Protein AF-A0A068V5X9-F1 (afdb_monomer_lite)

Radius of gyration: 20.8 Å; chains: 1; bounding box: 63×50×54 Å

pLDDT: mean 72.77, std 17.17, range [28.19, 96.19]

Foldseek 3Di:
DCVVVVVVLVLVLVVLVVVLLVLLVFWEAQHDPPRPDPVDGHHQPCWCVVVPFDLTFFGDADQWNKFALLRRLQVLLVLLVCCVQCVVSNPPCSVSSLVSSCRSLVNQVSQLPRDPQKRWGMKAFPVVTVVDVDGDNDIDTDIAGLVQAAQLSLLSSLSNNLSSCVPHDPPCPVVCVPSNVVSVVRRVVRWDRNCVRCVVGPVVPDHLPFLRTQASLLSSLLSVCLRPVDVVSVVVNVVSDADFAAQWDDSSDCDDDDDDDDGHRHDQVNVSSQVSCCVPPNDHPCPVSNLSNVLQPQPPFPNHPWDADPQQATADDPPPRVRRLVVLLVSLLSVLVVCVVVVHWGDRVHTHHSVSSNVSSCSHPVCVVSVVPDD

InterPro domains:
  IPR001701 Glycoside hydrolase family 9 [PF00759] (19-339)
  IPR008928 Six-hairpin glycosidase superfamily [SSF48208] (19-373)
  IPR012341 Six-hairpin glycosidase-like superfamily [G3DSA:1.50.10.10] (15-358)

Structure (mmCIF, N/CA/C/O backbone):
data_AF-A0A068V5X9-F1
#
_entry.id   AF-A0A068V5X9-F1
#
loop_
_atom_site.group_PDB
_atom_site.id
_atom_site.type_symbol
_atom_site.label_atom_id
_atom_site.label_alt_id
_atom_site.label_comp_id
_atom_site.label_asym_id
_atom_site.label_entity_id
_atom_site.label_seq_id
_atom_site.pdbx_PDB_ins_code
_atom_site.Cartn_x
_atom_site.Cartn_y
_atom_site.Cartn_z
_atom_site.occupancy
_atom_site.B_iso_or_equiv
_atom_site.auth_seq_id
_atom_site.auth_comp_id
_atom_site.auth_asym_id
_atom_site.auth_atom_id
_atom_site.pdbx_PDB_model_num
ATOM 1 N N . MET A 1 1 ? -38.545 10.983 2.904 1.00 32.16 1 MET A N 1
ATOM 2 C CA . MET A 1 1 ? -37.450 11.735 3.564 1.00 32.16 1 MET A CA 1
ATOM 3 C C . MET A 1 1 ? -36.095 11.127 3.166 1.00 32.16 1 MET A C 1
ATOM 5 O O . MET A 1 1 ? -35.160 11.118 3.949 1.00 32.16 1 MET A O 1
ATOM 9 N N . ASP A 1 2 ? -35.974 10.624 1.930 1.00 37.03 2 ASP A N 1
ATOM 10 C CA . ASP A 1 2 ? -34.965 9.611 1.560 1.00 37.03 2 ASP A CA 1
ATOM 11 C C . ASP A 1 2 ? -33.938 10.124 0.533 1.00 37.03 2 ASP A C 1
ATOM 13 O O . ASP A 1 2 ? -33.113 9.373 0.015 1.00 37.03 2 ASP A O 1
ATOM 17 N N . THR A 1 3 ? -33.998 11.415 0.205 1.00 32.25 3 THR A N 1
ATOM 18 C CA . THR A 1 3 ? -33.212 12.036 -0.869 1.00 32.25 3 THR A CA 1
ATOM 19 C C . THR A 1 3 ? -31.767 12.330 -0.473 1.00 32.25 3 THR A C 1
ATOM 21 O O . THR A 1 3 ? -30.879 12.151 -1.302 1.00 32.25 3 THR A O 1
ATOM 24 N N . GLU A 1 4 ? -31.500 12.723 0.776 1.00 38.22 4 GLU A N 1
ATOM 25 C CA . GLU A 1 4 ? -30.13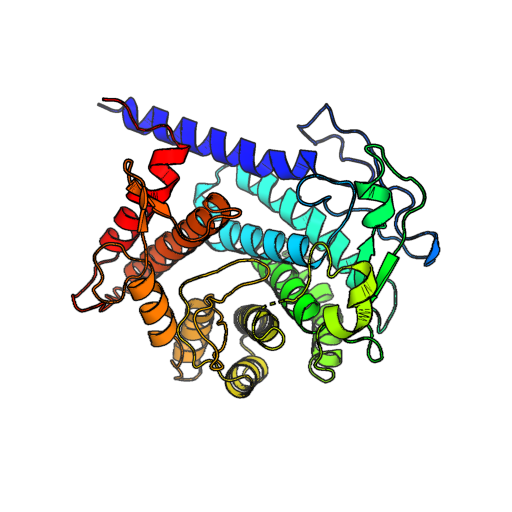5 13.014 1.248 1.00 38.22 4 GLU A CA 1
ATOM 26 C C . GLU A 1 4 ? -29.297 11.733 1.352 1.00 38.22 4 GLU A C 1
ATOM 28 O O . GLU A 1 4 ? -28.274 11.612 0.678 1.00 38.22 4 GLU A O 1
ATOM 33 N N . GLY A 1 5 ? -29.794 10.709 2.057 1.00 39.22 5 GLY A N 1
ATOM 34 C CA . GLY A 1 5 ? -29.107 9.414 2.160 1.00 39.22 5 GLY A CA 1
ATOM 35 C C . GLY A 1 5 ? -28.896 8.707 0.811 1.00 39.22 5 GLY A C 1
ATOM 36 O O . GLY A 1 5 ? -27.902 8.006 0.630 1.00 39.22 5 GLY A O 1
ATOM 37 N N . SER A 1 6 ? -29.786 8.918 -0.171 1.00 46.06 6 SER A N 1
ATOM 38 C CA . SER A 1 6 ? -29.605 8.405 -1.540 1.00 46.06 6 SER A CA 1
ATOM 39 C C . SER A 1 6 ? -28.487 9.128 -2.302 1.00 46.06 6 SER A C 1
ATOM 41 O O . SER A 1 6 ? -27.769 8.498 -3.085 1.00 46.06 6 SER A O 1
ATOM 43 N N . ASN A 1 7 ? -28.323 10.434 -2.083 1.00 53.59 7 ASN A N 1
ATOM 44 C CA . ASN A 1 7 ? -27.261 11.215 -2.712 1.00 53.59 7 ASN A 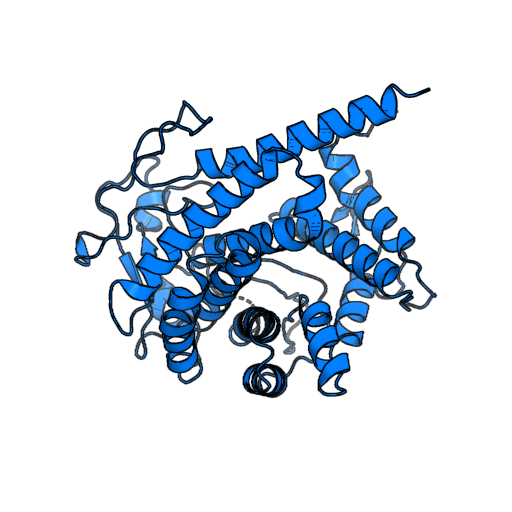CA 1
ATOM 45 C C . ASN A 1 7 ? -25.894 10.890 -2.096 1.00 53.59 7 ASN A C 1
ATOM 47 O O . ASN A 1 7 ? -24.953 10.638 -2.847 1.00 53.59 7 ASN A O 1
ATOM 51 N N . ASP A 1 8 ? -25.790 10.786 -0.769 1.00 58.41 8 ASP A N 1
ATOM 52 C CA . ASP A 1 8 ? -24.530 10.455 -0.085 1.00 58.41 8 ASP A CA 1
ATOM 53 C C . ASP A 1 8 ? -23.946 9.104 -0.526 1.00 58.41 8 ASP A C 1
ATOM 55 O O . ASP A 1 8 ? -22.740 8.993 -0.767 1.00 58.41 8 ASP A O 1
ATOM 59 N N . VAL A 1 9 ? -24.790 8.082 -0.720 1.00 59.84 9 VAL A N 1
ATOM 60 C CA . VAL A 1 9 ? -24.354 6.777 -1.251 1.00 59.84 9 VAL A CA 1
ATOM 61 C C . VAL A 1 9 ? -23.795 6.914 -2.673 1.00 59.84 9 VAL A C 1
ATOM 63 O O . VAL A 1 9 ? -22.701 6.420 -2.951 1.00 59.84 9 VAL A O 1
ATOM 66 N N . LYS A 1 10 ? -24.478 7.652 -3.560 1.00 62.16 10 LYS A N 1
ATOM 67 C CA . LYS A 1 10 ? -24.005 7.906 -4.936 1.00 62.16 10 LYS A CA 1
ATOM 68 C C . LYS A 1 10 ? -22.711 8.722 -4.969 1.00 62.16 10 LYS A C 1
ATOM 70 O O . LYS A 1 10 ? -21.866 8.505 -5.840 1.00 62.16 10 LYS A O 1
ATOM 75 N N . HIS A 1 11 ? -22.534 9.656 -4.033 1.00 71.69 11 HIS A N 1
ATOM 76 C CA . HIS A 1 11 ? -21.281 10.386 -3.872 1.00 71.69 11 HIS A CA 1
ATOM 77 C C . HIS A 1 11 ? -20.154 9.446 -3.426 1.00 71.69 11 HIS A C 1
ATOM 79 O O . HIS A 1 11 ? -19.092 9.454 -4.048 1.00 71.69 11 HIS A O 1
ATOM 85 N N . HIS A 1 12 ? -20.390 8.581 -2.434 1.00 75.06 12 HIS A N 1
ATOM 86 C CA . HIS A 1 12 ? -19.404 7.605 -1.960 1.00 75.06 12 HIS A CA 1
ATOM 87 C C . HIS A 1 12 ? -18.921 6.660 -3.073 1.00 75.06 12 HIS A C 1
ATOM 89 O O . HIS A 1 12 ? -17.716 6.579 -3.313 1.00 75.06 12 HIS A O 1
ATOM 95 N N . GLU A 1 13 ? -19.842 6.028 -3.810 1.00 79.19 13 GLU A N 1
ATOM 96 C CA . GLU A 1 13 ? -19.514 5.146 -4.944 1.00 79.19 13 GLU A CA 1
ATOM 97 C C . GLU A 1 13 ? -18.716 5.883 -6.034 1.00 79.19 13 GLU A C 1
ATOM 99 O O . GLU A 1 13 ? -17.747 5.353 -6.585 1.00 79.19 13 GLU A O 1
ATOM 104 N N . ARG A 1 14 ? -19.069 7.146 -6.321 1.00 84.00 14 ARG A N 1
ATOM 105 C CA . ARG A 1 14 ? -18.328 7.985 -7.274 1.00 84.00 14 ARG A CA 1
ATOM 106 C C . ARG A 1 14 ? -16.894 8.247 -6.808 1.00 84.00 14 ARG A C 1
ATOM 108 O O . ARG A 1 14 ? -15.987 8.169 -7.637 1.00 84.00 14 ARG A O 1
ATOM 115 N N . TYR A 1 15 ? -16.683 8.580 -5.534 1.00 84.31 15 TYR A N 1
ATOM 116 C CA . TYR A 1 15 ? -15.340 8.808 -4.992 1.00 84.31 15 TYR A CA 1
ATOM 117 C C . TYR A 1 15 ? -14.512 7.520 -4.978 1.00 84.31 15 TYR A C 1
ATOM 119 O O . TYR A 1 15 ? -13.357 7.552 -5.396 1.00 84.31 15 TYR A O 1
ATOM 127 N N . GLU A 1 16 ? -15.100 6.386 -4.587 1.00 86.94 16 GLU A N 1
ATOM 128 C CA . GLU A 1 16 ? -14.427 5.084 -4.618 1.00 86.94 16 GLU A CA 1
ATOM 129 C C . GLU A 1 16 ? -13.947 4.728 -6.034 1.00 86.94 16 GLU A C 1
ATOM 131 O O . GLU A 1 16 ? -12.762 4.436 -6.228 1.00 86.94 16 GLU A O 1
ATOM 136 N N . ARG A 1 17 ? -14.816 4.863 -7.046 1.00 89.94 17 ARG A N 1
ATOM 137 C CA . ARG A 1 17 ? -14.443 4.649 -8.453 1.00 89.94 17 ARG A CA 1
ATOM 138 C C . ARG A 1 17 ? -13.314 5.574 -8.912 1.00 89.94 17 ARG A C 1
ATOM 140 O O . ARG A 1 17 ? -12.411 5.129 -9.614 1.00 89.94 17 ARG A O 1
ATOM 147 N N . ILE A 1 18 ? -13.325 6.851 -8.516 1.00 89.81 18 ILE A N 1
ATOM 148 C CA . ILE A 1 18 ? -12.235 7.795 -8.834 1.00 89.81 18 ILE A CA 1
ATOM 149 C C . ILE A 1 18 ? -10.917 7.337 -8.188 1.00 89.81 18 ILE A C 1
ATOM 151 O O . ILE A 1 18 ? -9.887 7.299 -8.862 1.00 89.81 18 ILE A O 1
ATOM 155 N N . CYS A 1 19 ? -10.945 6.940 -6.913 1.00 90.31 19 CYS A N 1
ATOM 156 C CA . CYS A 1 19 ? -9.770 6.446 -6.195 1.00 90.31 19 CYS A CA 1
ATOM 157 C C . CYS A 1 19 ? -9.207 5.144 -6.781 1.00 90.31 19 CYS A C 1
ATOM 159 O O . CYS A 1 19 ? -7.994 4.947 -6.750 1.00 90.31 19 CYS A O 1
ATOM 161 N N . ILE A 1 20 ? -10.044 4.263 -7.333 1.00 92.19 20 ILE A N 1
ATOM 162 C CA . ILE A 1 20 ? -9.571 3.035 -7.985 1.00 92.19 20 ILE A CA 1
ATOM 163 C C . ILE A 1 20 ? -9.069 3.320 -9.408 1.00 92.19 20 ILE A C 1
ATOM 165 O O . ILE A 1 20 ? -8.015 2.814 -9.795 1.00 92.19 20 ILE A O 1
ATOM 169 N N . ASN A 1 21 ? -9.737 4.200 -10.158 1.00 92.88 21 ASN A N 1
ATOM 170 C CA . ASN A 1 21 ? -9.294 4.610 -11.494 1.00 92.88 21 ASN A CA 1
ATOM 171 C C . ASN A 1 21 ? -7.952 5.367 -11.482 1.00 92.88 21 ASN A C 1
ATOM 173 O O . ASN A 1 21 ? -7.232 5.334 -12.480 1.00 92.88 21 ASN A O 1
ATOM 177 N N . PHE A 1 22 ? -7.557 5.980 -10.358 1.00 94.12 22 PHE A N 1
ATOM 178 C CA . PHE A 1 22 ? -6.201 6.514 -10.171 1.00 94.12 22 PHE A CA 1
ATOM 179 C C . PHE A 1 22 ? -5.119 5.454 -10.446 1.00 94.12 22 PHE A C 1
ATOM 181 O O . PHE A 1 22 ? -4.175 5.724 -11.187 1.00 94.12 22 PHE A O 1
ATOM 188 N N . PHE A 1 23 ? -5.290 4.221 -9.951 1.00 95.50 23 PHE A N 1
ATOM 189 C CA . PHE A 1 23 ? -4.343 3.130 -10.210 1.00 95.50 23 PHE A CA 1
ATOM 190 C C . PHE A 1 23 ? -4.217 2.823 -11.708 1.00 95.50 23 PHE A C 1
ATOM 192 O O . PHE A 1 23 ? -3.117 2.578 -12.197 1.00 95.50 23 PHE A O 1
ATOM 199 N N . GLU A 1 24 ? -5.311 2.890 -12.470 1.00 94.88 24 GLU A N 1
ATOM 200 C CA . GLU A 1 24 ? -5.276 2.685 -13.925 1.00 94.88 24 GLU A CA 1
ATOM 201 C C . GLU A 1 24 ? -4.455 3.764 -14.653 1.00 94.88 24 GLU A C 1
ATOM 203 O O . GLU A 1 24 ? -3.728 3.456 -15.601 1.00 94.88 24 GLU A O 1
ATOM 208 N N . GLY A 1 25 ? -4.500 5.009 -14.164 1.00 94.06 25 GLY A N 1
ATOM 209 C CA . GLY A 1 25 ? -3.623 6.096 -14.608 1.00 94.06 25 GLY A CA 1
ATOM 210 C C . GLY A 1 25 ? -2.134 5.797 -14.392 1.00 94.06 25 GLY A C 1
ATOM 211 O O . GLY A 1 25 ? -1.312 6.123 -15.251 1.00 94.06 25 GLY A O 1
ATOM 212 N N . GLN A 1 26 ? -1.798 5.093 -13.307 1.00 95.94 26 GLN A N 1
ATOM 213 C CA . GLN A 1 26 ? -0.424 4.799 -12.888 1.00 95.94 26 GLN A CA 1
ATOM 214 C C . GLN A 1 26 ? 0.188 3.514 -13.480 1.00 95.94 26 GLN A C 1
ATOM 216 O O . GLN A 1 26 ? 1.382 3.271 -13.296 1.00 95.94 26 GLN A O 1
ATOM 221 N N . ARG A 1 27 ? -0.573 2.667 -14.191 1.00 95.69 27 ARG A N 1
ATOM 222 C CA . ARG A 1 27 ? -0.072 1.367 -14.697 1.00 95.69 27 ARG A CA 1
ATOM 223 C C . ARG A 1 27 ? 1.122 1.502 -15.655 1.00 95.69 27 ARG A C 1
ATOM 225 O O . ARG A 1 27 ? 1.102 2.303 -16.586 1.00 95.69 27 ARG A O 1
ATOM 232 N N . SER A 1 28 ? 2.127 0.650 -15.500 1.00 93.88 28 SER A N 1
ATOM 233 C CA . SER A 1 28 ? 3.187 0.391 -16.489 1.00 93.88 28 SER A CA 1
ATOM 234 C C . SER A 1 28 ? 3.005 -1.011 -17.090 1.00 93.88 28 SER A C 1
ATOM 236 O O . SER A 1 28 ? 2.388 -1.842 -16.430 1.00 93.88 28 SER A O 1
ATOM 238 N N . ARG A 1 29 ? 3.574 -1.297 -18.276 1.00 93.00 29 ARG A N 1
ATOM 239 C CA . ARG A 1 29 ? 3.305 -2.416 -19.225 1.00 93.00 29 ARG A CA 1
ATOM 240 C C . ARG A 1 29 ? 2.299 -2.057 -20.324 1.00 93.00 29 ARG A C 1
ATOM 242 O O . ARG A 1 29 ? 1.725 -0.970 -20.359 1.00 93.00 29 ARG A O 1
ATOM 249 N N . ARG A 1 30 ? 2.100 -3.006 -21.246 1.00 94.19 30 ARG A N 1
ATOM 250 C CA . ARG A 1 30 ? 0.945 -3.073 -22.143 1.00 94.19 30 ARG A CA 1
ATOM 251 C C . ARG A 1 30 ? -0.339 -3.094 -21.315 1.00 94.19 30 ARG A C 1
ATOM 253 O O . ARG A 1 30 ? -0.508 -3.978 -20.479 1.00 94.19 30 ARG A O 1
ATOM 260 N N . LEU A 1 31 ? -1.213 -2.125 -21.549 1.00 94.25 31 LEU A N 1
ATOM 261 C CA . LEU A 1 31 ? -2.425 -1.919 -20.762 1.00 94.25 31 LEU A CA 1
ATOM 262 C C . LEU A 1 31 ? -3.543 -2.876 -21.212 1.00 94.25 31 LEU A C 1
ATOM 264 O O . LEU A 1 31 ? -3.592 -3.249 -22.390 1.00 94.25 31 LEU A O 1
ATOM 268 N N . PRO A 1 32 ? -4.437 -3.301 -20.301 1.00 92.31 32 PRO A N 1
ATOM 269 C CA . PRO A 1 32 ? -5.566 -4.146 -20.661 1.00 92.31 32 PRO A CA 1
ATOM 270 C C . PRO A 1 32 ? -6.614 -3.326 -21.423 1.00 92.31 32 PRO A C 1
ATOM 272 O O . PRO A 1 32 ? -6.886 -2.181 -21.074 1.00 92.31 32 PRO A O 1
ATOM 275 N N . SER A 1 33 ? -7.272 -3.928 -22.416 1.00 90.19 33 SER A N 1
ATOM 276 C CA . SER A 1 33 ? -8.362 -3.280 -23.168 1.00 90.19 33 SER A CA 1
ATOM 277 C C . SER A 1 33 ? -9.595 -2.949 -22.317 1.00 90.19 33 SER A C 1
ATOM 279 O O . SER A 1 33 ? -10.449 -2.187 -22.753 1.00 90.19 33 SER A O 1
ATOM 281 N N . SER A 1 34 ? -9.690 -3.508 -21.107 1.00 88.00 34 SER A N 1
ATOM 282 C CA . SER A 1 34 ? -10.742 -3.230 -20.123 1.00 88.00 34 SER A CA 1
ATOM 283 C C . SER A 1 34 ? -10.456 -2.022 -19.218 1.00 88.00 34 SER A C 1
ATOM 285 O O . SER A 1 34 ? -11.227 -1.777 -18.294 1.00 88.00 34 SER A O 1
ATOM 287 N N . GLN A 1 35 ? -9.337 -1.317 -19.411 1.00 89.00 35 GLN A N 1
ATOM 288 C CA . GLN A 1 35 ? -9.002 -0.103 -18.662 1.00 89.00 35 GLN A CA 1
ATOM 289 C C . GLN A 1 35 ? -9.938 1.057 -19.044 1.00 89.00 35 GLN A C 1
ATOM 291 O O . GLN A 1 35 ? -10.151 1.327 -20.222 1.00 89.00 35 GLN A O 1
ATOM 296 N N . GLN A 1 36 ? -10.451 1.779 -18.046 1.00 88.50 36 GLN A N 1
ATOM 297 C CA . GLN A 1 36 ? -11.330 2.941 -18.223 1.00 88.50 36 GLN A CA 1
ATOM 298 C C . GLN A 1 36 ? -10.548 4.215 -18.589 1.00 88.50 36 GLN A C 1
ATOM 300 O O . GLN A 1 36 ? -11.071 5.116 -19.245 1.00 88.50 36 GLN A O 1
ATOM 305 N N . ILE A 1 37 ? -9.286 4.317 -18.156 1.00 92.12 37 ILE A N 1
ATOM 306 C CA . ILE A 1 37 ? -8.433 5.489 -18.397 1.00 92.12 37 ILE A CA 1
ATOM 307 C C . ILE A 1 37 ? -7.861 5.479 -19.825 1.00 92.12 37 ILE A C 1
ATOM 309 O O . ILE A 1 37 ? -6.826 4.865 -20.088 1.00 92.12 37 ILE A O 1
ATOM 313 N N . ALA A 1 38 ? -8.524 6.215 -20.723 1.00 91.25 38 ALA A N 1
ATOM 314 C CA . ALA A 1 38 ? -8.215 6.283 -22.156 1.00 91.25 38 ALA A CA 1
ATOM 315 C C . ALA A 1 38 ? -6.994 7.149 -22.537 1.00 91.25 38 ALA A C 1
ATOM 317 O O . ALA A 1 38 ? -6.396 6.927 -23.584 1.00 91.25 38 ALA A O 1
ATOM 318 N N . TRP A 1 39 ? -6.581 8.114 -21.703 1.00 91.44 39 TRP A N 1
ATOM 319 C CA . TRP A 1 39 ? -5.391 8.947 -21.971 1.00 91.44 39 TRP A CA 1
ATOM 320 C C . TRP A 1 39 ? -4.060 8.216 -21.708 1.00 91.44 39 TRP A C 1
ATOM 322 O O . TRP A 1 39 ? -2.982 8.785 -21.886 1.00 91.44 39 TRP A O 1
ATOM 332 N N . ARG A 1 40 ? -4.113 6.949 -21.275 1.00 93.00 40 ARG A N 1
ATOM 333 C CA . ARG A 1 40 ? -2.937 6.127 -20.999 1.00 93.00 40 ARG A CA 1
ATOM 334 C C . ARG A 1 40 ? -2.668 5.116 -22.107 1.00 93.00 40 ARG A C 1
ATOM 336 O O . ARG A 1 40 ? -3.466 4.224 -22.362 1.00 93.00 40 ARG A O 1
ATOM 343 N N . SER A 1 41 ? -1.461 5.207 -22.660 1.00 91.38 41 SER A N 1
ATOM 344 C CA . SER A 1 41 ? -0.869 4.214 -23.563 1.00 91.38 41 SER A CA 1
ATOM 345 C C . SER A 1 41 ? 0.117 3.290 -22.840 1.00 91.38 41 SER A C 1
ATOM 347 O O . SER A 1 41 ? 0.590 3.604 -21.740 1.00 91.38 41 SER A O 1
ATOM 349 N N . ASN A 1 42 ? 0.447 2.174 -23.497 1.00 93.56 42 ASN A N 1
ATOM 350 C CA . ASN A 1 42 ? 1.501 1.229 -23.108 1.00 93.56 42 ASN A CA 1
ATOM 351 C C . ASN A 1 42 ? 2.823 1.957 -22.792 1.00 93.56 42 ASN A C 1
ATOM 353 O O . ASN A 1 42 ? 3.179 2.902 -23.493 1.00 93.56 42 ASN A O 1
ATOM 357 N N . SER A 1 43 ? 3.557 1.513 -21.770 1.00 92.19 43 SER A N 1
ATOM 358 C CA . SER A 1 43 ? 4.855 2.098 -21.388 1.00 92.19 43 SER A CA 1
ATOM 359 C C . SER A 1 43 ? 5.719 1.108 -20.599 1.00 92.19 43 SER A C 1
ATOM 361 O O . SER A 1 43 ? 5.185 0.142 -20.053 1.00 92.19 43 SER A O 1
ATOM 363 N N . GLY A 1 44 ? 7.034 1.344 -20.501 1.00 90.25 44 GLY A N 1
ATOM 364 C CA . GLY A 1 44 ? 7.945 0.500 -19.710 1.00 90.25 44 GLY A CA 1
ATOM 365 C C . GLY A 1 44 ? 7.942 -0.963 -20.161 1.00 90.25 44 GLY A C 1
ATOM 366 O O . GLY A 1 44 ? 7.773 -1.873 -19.347 1.00 90.25 44 GLY A O 1
ATOM 367 N N . LEU A 1 45 ? 8.013 -1.176 -21.480 1.00 92.69 45 LEU A N 1
ATOM 368 C CA . LEU A 1 45 ? 7.979 -2.502 -22.113 1.00 92.69 45 LEU A CA 1
ATOM 369 C C . LEU A 1 45 ? 9.354 -3.191 -22.103 1.00 92.69 45 LEU A C 1
ATOM 371 O O . LEU A 1 45 ? 9.422 -4.411 -22.217 1.00 92.69 45 LEU A O 1
ATOM 375 N N . SER A 1 46 ? 10.420 -2.404 -21.948 1.00 91.19 46 SER A N 1
ATOM 376 C CA . SER A 1 46 ? 11.824 -2.801 -21.806 1.00 91.19 46 SER A CA 1
ATOM 377 C C . SER A 1 46 ? 12.252 -3.038 -20.350 1.00 91.19 46 SER A C 1
ATOM 379 O O . SER A 1 46 ? 13.356 -3.525 -20.119 1.00 91.19 46 SER A O 1
ATOM 381 N N . ASP A 1 47 ? 11.415 -2.698 -19.361 1.00 92.44 47 ASP A N 1
ATOM 382 C CA . ASP A 1 47 ? 11.763 -2.735 -17.935 1.00 92.44 47 ASP A CA 1
ATOM 383 C C . ASP A 1 47 ? 12.339 -4.103 -17.512 1.00 92.44 47 ASP A C 1
ATOM 385 O O . ASP A 1 47 ? 11.638 -5.116 -17.513 1.00 92.44 47 ASP A O 1
ATOM 389 N N . GLY A 1 48 ? 13.615 -4.118 -17.109 1.00 90.44 48 GLY A N 1
ATOM 390 C CA . GLY A 1 48 ? 14.350 -5.329 -16.717 1.00 90.44 48 GLY A CA 1
ATOM 391 C C . GLY A 1 48 ? 15.325 -5.887 -17.768 1.00 90.44 48 GLY A C 1
ATOM 392 O O . GLY A 1 48 ? 16.178 -6.704 -17.413 1.00 90.44 48 GLY A O 1
ATOM 393 N N . SER A 1 49 ? 15.281 -5.408 -19.019 1.00 90.38 49 SER A N 1
ATOM 394 C CA . SER A 1 49 ? 16.092 -5.903 -20.149 1.00 90.38 49 SER A CA 1
ATOM 395 C C . SER A 1 49 ? 17.599 -5.953 -19.859 1.00 90.38 49 SER A C 1
ATOM 397 O O . SER A 1 49 ? 18.225 -6.998 -20.045 1.00 90.38 49 SER A O 1
ATOM 399 N N . PHE A 1 50 ? 18.173 -4.871 -19.320 1.00 84.38 50 PHE A N 1
ATOM 400 C CA . PHE A 1 50 ? 19.588 -4.777 -18.931 1.00 84.38 50 PHE A CA 1
ATOM 401 C C . PHE A 1 50 ? 20.006 -5.840 -17.908 1.00 84.38 50 PHE A C 1
ATOM 403 O O . PHE A 1 50 ? 21.125 -6.347 -17.950 1.00 84.38 50 PHE A O 1
ATOM 410 N N . ALA A 1 51 ? 19.093 -6.214 -17.009 1.00 88.38 51 ALA A N 1
ATOM 411 C CA . ALA A 1 51 ? 19.299 -7.255 -16.008 1.00 88.38 51 ALA A CA 1
ATOM 412 C C . ALA A 1 51 ? 18.874 -8.658 -16.497 1.00 88.38 51 ALA A C 1
ATOM 414 O O . ALA A 1 51 ? 18.937 -9.608 -15.720 1.00 88.38 51 ALA A O 1
ATOM 415 N N . ARG A 1 52 ? 18.473 -8.792 -17.774 1.00 92.06 52 ARG A N 1
ATOM 416 C CA . ARG A 1 52 ? 17.982 -10.019 -18.433 1.00 92.06 52 ARG A CA 1
ATOM 417 C C . ARG A 1 52 ? 16.776 -10.664 -17.732 1.00 92.06 52 ARG A C 1
ATOM 419 O O . ARG A 1 52 ? 16.669 -11.886 -17.673 1.00 92.06 52 ARG A O 1
ATOM 426 N N . VAL A 1 53 ? 15.862 -9.838 -17.222 1.00 93.00 53 VAL A N 1
ATOM 427 C CA . VAL A 1 53 ? 14.643 -10.251 -16.500 1.00 93.00 53 VAL A CA 1
ATOM 428 C C . VAL A 1 53 ? 13.412 -9.476 -16.990 1.00 93.00 53 VAL A C 1
ATOM 430 O O . VAL A 1 53 ? 13.547 -8.365 -17.490 1.00 93.00 53 VAL A O 1
ATOM 433 N N . ASP A 1 54 ? 12.203 -10.029 -16.832 1.00 93.38 54 ASP A N 1
ATOM 434 C CA . ASP A 1 54 ? 10.950 -9.280 -17.043 1.00 93.38 54 ASP A CA 1
ATOM 435 C C . ASP A 1 54 ? 10.566 -8.531 -15.759 1.00 93.38 54 ASP A C 1
ATOM 437 O O . ASP A 1 54 ? 10.100 -9.146 -14.799 1.00 93.38 54 ASP A O 1
ATOM 441 N N . LEU A 1 55 ? 10.731 -7.205 -15.754 1.00 94.00 55 LEU A N 1
ATOM 442 C CA . LEU A 1 55 ? 10.231 -6.291 -14.717 1.00 94.00 55 LEU A CA 1
ATOM 443 C C . LEU A 1 55 ? 9.188 -5.309 -15.286 1.00 94.00 55 LEU A C 1
ATOM 445 O O . LEU A 1 55 ? 8.910 -4.251 -14.711 1.00 94.00 55 LEU A O 1
ATOM 449 N N . THR A 1 56 ? 8.561 -5.663 -16.412 1.00 93.38 56 THR A N 1
ATOM 450 C CA . THR A 1 56 ? 7.344 -4.988 -16.873 1.00 93.38 56 THR A CA 1
ATOM 451 C C . THR A 1 56 ? 6.213 -5.229 -15.864 1.00 93.38 56 THR A C 1
ATOM 453 O O . THR A 1 56 ? 6.236 -6.225 -15.140 1.00 93.38 56 THR A O 1
ATOM 456 N N . GLU A 1 57 ? 5.186 -4.369 -15.869 1.00 93.31 57 GLU A N 1
ATOM 457 C CA . GLU A 1 57 ? 4.026 -4.335 -14.939 1.00 93.31 57 GLU A CA 1
ATOM 458 C C . GLU A 1 57 ? 4.238 -3.444 -13.707 1.00 93.31 57 GLU A C 1
ATOM 460 O O . GLU A 1 57 ? 5.251 -2.755 -13.609 1.00 93.31 57 GLU A O 1
ATOM 465 N N . GLY A 1 58 ? 3.254 -3.382 -12.809 1.00 94.75 58 GLY A N 1
ATOM 466 C CA . GLY A 1 58 ? 3.289 -2.527 -11.626 1.00 94.75 58 GLY A CA 1
ATOM 467 C C . GLY A 1 58 ? 2.896 -1.080 -11.921 1.00 94.75 58 GLY A C 1
ATOM 468 O O . GLY A 1 58 ? 2.328 -0.766 -12.975 1.00 94.75 58 GLY A O 1
ATOM 469 N N . TYR A 1 59 ? 3.185 -0.207 -10.960 1.00 96.19 59 TYR A N 1
ATOM 470 C CA . TYR A 1 59 ? 2.765 1.192 -10.950 1.00 96.19 59 TYR A CA 1
ATOM 471 C C . TYR A 1 59 ? 3.954 2.156 -10.944 1.00 96.19 59 TYR A C 1
ATOM 473 O O . TYR A 1 59 ? 4.970 1.900 -10.301 1.00 96.19 59 TYR A O 1
ATOM 481 N N . TYR A 1 60 ? 3.802 3.282 -11.634 1.00 93.69 60 TYR A N 1
ATOM 482 C CA . TYR A 1 60 ? 4.525 4.505 -11.289 1.00 93.69 60 TYR A CA 1
ATOM 483 C C . TYR A 1 60 ? 3.902 5.092 -10.016 1.00 93.69 60 TYR A C 1
ATOM 485 O O . TYR A 1 60 ? 2.690 4.973 -9.847 1.00 93.69 60 TYR A O 1
ATOM 493 N N . ASP A 1 61 ? 4.676 5.693 -9.110 1.00 88.56 61 ASP A N 1
ATOM 494 C CA . ASP A 1 61 ? 4.119 6.061 -7.797 1.00 88.56 61 ASP A CA 1
ATOM 495 C C . ASP A 1 61 ? 3.380 7.416 -7.802 1.00 88.56 61 ASP A C 1
ATOM 497 O O . ASP A 1 61 ? 2.197 7.463 -8.139 1.00 88.56 61 ASP A O 1
ATOM 501 N N . ALA A 1 62 ? 4.051 8.522 -7.462 1.00 86.44 62 ALA A N 1
ATOM 502 C CA . ALA A 1 62 ? 3.381 9.799 -7.196 1.00 86.44 62 ALA A CA 1
ATOM 503 C C . ALA A 1 62 ? 3.296 10.757 -8.403 1.00 86.44 62 ALA A C 1
ATOM 505 O O . ALA A 1 62 ? 2.205 11.203 -8.758 1.00 86.44 62 ALA A O 1
ATOM 506 N N . ARG A 1 63 ? 4.436 11.134 -9.006 1.00 83.19 63 ARG A N 1
ATOM 507 C CA . ARG A 1 63 ? 4.511 12.162 -10.074 1.00 83.19 63 ARG A CA 1
ATOM 508 C C . ARG A 1 63 ? 5.774 12.032 -10.945 1.00 83.19 63 ARG A C 1
ATOM 510 O O . ARG A 1 63 ? 6.386 13.031 -11.320 1.00 83.19 63 ARG A O 1
ATOM 517 N N . ASP A 1 64 ? 6.186 10.812 -11.256 1.00 82.44 64 ASP A N 1
ATOM 518 C CA . ASP A 1 64 ? 7.329 10.517 -12.126 1.00 82.44 64 ASP A CA 1
ATOM 519 C C . ASP A 1 64 ? 7.122 9.182 -12.869 1.00 82.44 64 ASP A C 1
ATOM 521 O O . ASP A 1 64 ? 6.092 8.532 -12.702 1.00 82.44 64 ASP A O 1
ATOM 525 N N . ASN A 1 65 ? 8.082 8.778 -13.709 1.00 85.81 65 ASN A N 1
ATOM 526 C CA . ASN A 1 65 ? 8.104 7.443 -14.326 1.00 85.81 65 ASN A CA 1
ATOM 527 C C . ASN A 1 65 ? 8.914 6.377 -13.535 1.00 85.81 65 ASN A C 1
ATOM 529 O O . ASN A 1 65 ? 9.347 5.392 -14.138 1.00 85.81 65 ASN A O 1
ATOM 533 N N . VAL A 1 66 ? 9.176 6.529 -12.227 1.00 87.06 66 VAL A N 1
ATOM 534 C CA . VAL A 1 66 ? 9.913 5.518 -11.431 1.00 87.06 66 VAL A CA 1
ATOM 535 C C . VAL A 1 66 ? 8.950 4.486 -10.842 1.00 87.06 66 VAL A C 1
ATOM 537 O O . VAL A 1 66 ? 7.850 4.806 -10.395 1.00 87.06 66 VAL A O 1
ATOM 540 N N . LYS A 1 67 ? 9.375 3.218 -10.818 1.00 91.69 67 LYS A N 1
ATOM 541 C CA . LYS A 1 67 ? 8.721 2.166 -10.029 1.00 91.69 67 LYS A CA 1
ATOM 542 C C . LYS A 1 67 ? 9.453 2.028 -8.702 1.00 91.69 67 LYS A C 1
ATOM 544 O O . LYS A 1 67 ? 10.582 1.544 -8.694 1.00 91.69 67 LYS A O 1
ATOM 549 N N . PHE A 1 68 ? 8.818 2.420 -7.602 1.00 87.94 68 PHE A N 1
ATOM 550 C CA . PHE A 1 68 ? 9.349 2.239 -6.249 1.00 87.94 68 PHE A CA 1
ATOM 551 C C . PHE A 1 68 ? 8.615 1.120 -5.521 1.00 87.94 68 PHE A C 1
ATOM 553 O O . PHE A 1 68 ? 7.452 1.270 -5.140 1.00 87.94 68 PHE A O 1
ATOM 560 N N . ASN A 1 69 ? 9.295 0.001 -5.272 1.00 89.31 69 ASN A N 1
ATOM 561 C CA . ASN A 1 69 ? 8.606 -1.178 -4.751 1.00 89.31 69 ASN A CA 1
ATOM 562 C C . ASN A 1 69 ? 8.181 -1.014 -3.282 1.00 89.31 69 ASN A C 1
ATOM 564 O O . ASN A 1 69 ? 7.203 -1.640 -2.892 1.00 89.31 69 ASN A O 1
ATOM 568 N N . LEU A 1 70 ? 8.828 -0.147 -2.489 1.00 84.25 70 LEU A N 1
ATOM 569 C CA . LEU A 1 70 ? 8.424 0.121 -1.098 1.00 84.25 70 LEU A CA 1
ATOM 570 C C . LEU A 1 70 ? 7.050 0.807 -1.033 1.00 84.25 70 LEU A C 1
ATOM 572 O O . LEU A 1 70 ? 6.143 0.328 -0.353 1.00 84.25 70 LEU A O 1
ATOM 576 N N . LEU A 1 71 ? 6.887 1.900 -1.784 1.00 88.75 71 LEU A N 1
ATOM 577 C CA . LEU A 1 71 ? 5.640 2.665 -1.867 1.00 88.75 71 LEU A CA 1
ATOM 578 C C . LEU A 1 71 ? 4.522 1.836 -2.512 1.00 88.75 71 LEU A C 1
ATOM 580 O O . LEU A 1 71 ? 3.402 1.780 -1.995 1.00 88.75 71 LEU A O 1
ATOM 584 N N . MET A 1 72 ? 4.853 1.107 -3.583 1.00 92.69 72 MET A N 1
ATOM 585 C CA . MET A 1 72 ? 3.916 0.222 -4.269 1.00 92.69 72 MET A CA 1
ATOM 586 C C . MET A 1 72 ? 3.452 -0.929 -3.370 1.00 92.69 72 MET A C 1
ATOM 588 O O . MET A 1 72 ? 2.255 -1.213 -3.318 1.00 92.69 72 MET A O 1
ATOM 592 N N . ALA A 1 73 ? 4.363 -1.572 -2.632 1.00 90.12 73 ALA A N 1
ATOM 593 C CA . ALA A 1 73 ? 4.025 -2.634 -1.691 1.00 90.12 73 ALA A CA 1
ATOM 594 C C . ALA A 1 73 ? 3.133 -2.111 -0.559 1.00 90.12 73 ALA A C 1
ATOM 596 O O . ALA A 1 73 ? 2.055 -2.665 -0.346 1.00 90.12 73 ALA A O 1
ATOM 597 N N . PHE A 1 74 ? 3.497 -0.997 0.082 1.00 89.88 74 PHE A N 1
ATOM 598 C CA . PHE A 1 74 ? 2.679 -0.388 1.133 1.00 89.88 74 PHE A CA 1
ATOM 599 C C . PHE A 1 74 ? 1.269 -0.034 0.639 1.00 89.88 74 PHE A C 1
ATOM 601 O O . PHE A 1 74 ? 0.267 -0.391 1.263 1.00 89.88 74 PHE A O 1
ATOM 608 N N . THR A 1 75 ? 1.167 0.597 -0.533 1.00 93.38 75 THR A N 1
ATOM 609 C CA . THR A 1 75 ? -0.122 0.948 -1.147 1.00 93.38 75 THR A CA 1
ATOM 610 C C . THR A 1 75 ? -0.951 -0.302 -1.469 1.00 93.38 75 THR A C 1
ATOM 612 O O . THR A 1 75 ? -2.157 -0.335 -1.220 1.00 93.38 75 THR A O 1
ATOM 615 N N . THR A 1 76 ? -0.306 -1.373 -1.937 1.00 93.50 76 THR A N 1
ATOM 616 C CA . THR A 1 76 ? -0.949 -2.666 -2.227 1.00 93.50 76 THR A CA 1
ATOM 617 C C . THR A 1 76 ? -1.422 -3.372 -0.959 1.00 93.50 76 THR A C 1
ATOM 619 O O . THR A 1 76 ? -2.529 -3.915 -0.939 1.00 93.50 76 THR A O 1
ATOM 622 N N . ALA A 1 77 ? -0.633 -3.333 0.119 1.00 89.44 77 ALA A N 1
ATOM 623 C CA . ALA A 1 77 ? -1.004 -3.856 1.429 1.00 89.44 77 ALA A CA 1
ATOM 624 C C . ALA A 1 77 ? -2.215 -3.102 2.001 1.00 89.44 77 ALA A C 1
ATOM 626 O O . ALA A 1 77 ? -3.176 -3.729 2.447 1.00 89.44 77 ALA A O 1
ATOM 627 N N . MET A 1 78 ? -2.223 -1.768 1.906 1.00 90.38 78 MET A N 1
ATOM 628 C CA . MET A 1 78 ? -3.336 -0.926 2.356 1.00 90.38 78 MET A CA 1
ATOM 629 C C . MET A 1 78 ? -4.615 -1.133 1.535 1.00 90.38 78 MET A C 1
ATOM 631 O O . MET A 1 78 ? -5.690 -1.285 2.117 1.00 90.38 78 MET A O 1
ATOM 635 N N . LEU A 1 79 ? -4.527 -1.218 0.202 1.00 93.56 79 LEU A N 1
ATOM 636 C CA . LEU A 1 79 ? -5.684 -1.520 -0.650 1.00 93.56 79 LEU A CA 1
ATOM 637 C C . LEU A 1 79 ? -6.221 -2.938 -0.382 1.00 93.56 79 LEU A C 1
ATOM 639 O O . LEU A 1 79 ? -7.432 -3.147 -0.275 1.00 93.56 79 LEU A O 1
ATOM 643 N N . SER A 1 80 ? -5.329 -3.910 -0.180 1.00 91.75 80 SER A N 1
ATOM 644 C CA . SER A 1 80 ? -5.697 -5.274 0.213 1.00 91.75 80 SER A CA 1
ATOM 645 C C . SER A 1 80 ? -6.373 -5.316 1.585 1.00 91.75 80 SER A C 1
ATOM 647 O O . SER A 1 80 ? -7.396 -5.981 1.742 1.00 91.75 80 SER A O 1
ATOM 649 N N . TRP A 1 81 ? -5.878 -4.558 2.567 1.00 89.25 81 TRP A N 1
ATOM 650 C CA . TRP A 1 81 ? -6.512 -4.443 3.881 1.00 89.25 81 TRP A CA 1
ATOM 651 C C . TRP A 1 81 ? -7.883 -3.751 3.796 1.00 89.25 81 TRP A C 1
ATOM 653 O O . TRP A 1 81 ? -8.847 -4.212 4.409 1.00 89.25 81 TRP A O 1
ATOM 663 N N . SER A 1 82 ? -8.020 -2.716 2.964 1.00 90.62 82 SER A N 1
ATOM 664 C CA . SER A 1 82 ? -9.305 -2.053 2.723 1.00 90.62 82 SER A CA 1
ATOM 665 C C . SER A 1 82 ? -10.338 -2.995 2.092 1.00 90.62 82 SER A C 1
ATOM 667 O O . SER A 1 82 ? -11.436 -3.152 2.628 1.00 90.62 82 SER A O 1
ATOM 669 N N . THR A 1 83 ? -9.983 -3.734 1.033 1.00 91.00 83 THR A N 1
ATOM 670 C CA . THR A 1 83 ? -10.885 -4.749 0.443 1.00 91.00 83 THR A CA 1
ATOM 671 C C . THR A 1 83 ? -11.161 -5.926 1.393 1.00 91.00 83 THR A C 1
ATOM 673 O O . THR A 1 83 ? -12.224 -6.554 1.321 1.00 91.00 83 THR A O 1
ATOM 676 N N . LEU A 1 84 ? -10.249 -6.218 2.329 1.00 86.19 84 LEU A N 1
ATOM 677 C CA . LEU A 1 84 ? -10.461 -7.182 3.409 1.00 86.19 84 LEU A CA 1
ATOM 678 C C . LEU A 1 84 ? -11.559 -6.743 4.378 1.00 86.19 84 LEU A C 1
ATOM 680 O O . LEU A 1 84 ? -12.481 -7.524 4.638 1.00 86.19 84 LEU A O 1
ATOM 684 N N . GLU A 1 85 ? -11.469 -5.511 4.876 1.00 84.06 85 GLU A N 1
ATOM 685 C CA . GLU A 1 85 ? -12.368 -4.973 5.897 1.00 84.06 85 GLU A CA 1
ATOM 686 C C . GLU A 1 85 ? -13.700 -4.472 5.332 1.00 84.06 85 GLU A C 1
ATOM 688 O O . GLU A 1 85 ? -14.752 -4.717 5.932 1.00 84.06 85 GLU A O 1
ATOM 693 N N . TYR A 1 86 ? -13.669 -3.794 4.187 1.00 89.06 86 TYR A N 1
ATOM 694 C CA . TYR A 1 86 ? -14.799 -3.048 3.632 1.00 89.06 86 TYR A CA 1
ATOM 695 C C . TYR A 1 86 ? -15.319 -3.605 2.309 1.00 89.06 86 TYR A C 1
ATOM 697 O O . TYR A 1 86 ? -16.374 -3.171 1.867 1.00 89.06 86 TYR A O 1
ATOM 705 N N . GLY A 1 87 ? -14.691 -4.637 1.731 1.00 89.88 87 GLY A N 1
ATOM 706 C CA . GLY A 1 87 ? -15.047 -5.187 0.413 1.00 89.88 87 GLY A CA 1
ATOM 707 C C . GLY A 1 87 ? -16.513 -5.580 0.193 1.00 89.88 87 GLY A C 1
ATOM 708 O O . GLY A 1 87 ? -16.957 -5.626 -0.944 1.00 89.88 87 GLY A O 1
ATOM 709 N N . LYS A 1 88 ? -17.295 -5.830 1.254 1.00 89.06 88 LYS A N 1
ATOM 710 C CA . LYS A 1 88 ? -18.754 -6.046 1.143 1.00 89.06 88 LYS A CA 1
ATOM 711 C C . LYS A 1 88 ? -19.550 -4.771 0.819 1.00 89.06 88 LYS A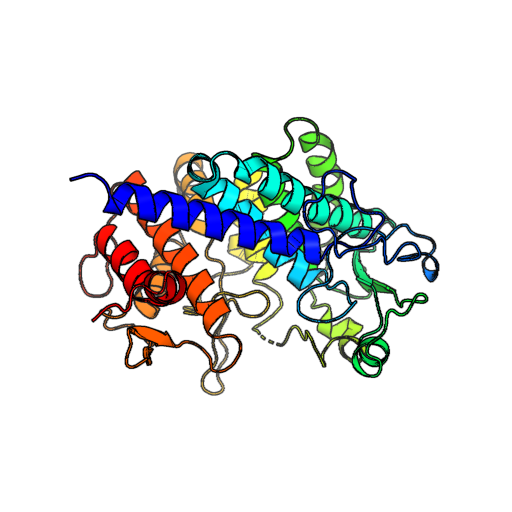 C 1
ATOM 713 O O . LYS A 1 88 ? -20.667 -4.890 0.337 1.00 89.06 88 LYS A O 1
ATOM 718 N N . LYS A 1 89 ? -19.010 -3.588 1.129 1.00 88.62 89 LYS A N 1
ATOM 719 C CA . LYS A 1 89 ? -19.613 -2.270 0.872 1.00 88.62 89 LYS A CA 1
ATOM 720 C C . LYS A 1 89 ? -19.196 -1.668 -0.474 1.00 88.62 89 LYS A C 1
ATOM 722 O O . LYS A 1 89 ? -19.925 -0.839 -0.987 1.00 88.62 89 LYS A O 1
ATOM 727 N N . MET A 1 90 ? -18.091 -2.139 -1.056 1.00 88.56 90 MET A N 1
ATOM 728 C CA . MET A 1 90 ? -17.498 -1.636 -2.310 1.00 88.56 90 MET A CA 1
ATOM 729 C C . MET A 1 90 ? -18.310 -1.962 -3.584 1.00 88.56 90 MET A C 1
ATOM 731 O O . MET A 1 90 ? -17.848 -1.719 -4.695 1.00 88.56 90 MET A O 1
ATOM 735 N N . GLY A 1 91 ? -19.483 -2.595 -3.454 1.00 88.69 91 GLY A N 1
ATOM 736 C CA . GLY A 1 91 ? -20.386 -2.907 -4.567 1.00 88.69 91 GLY A CA 1
ATOM 737 C C . GLY A 1 91 ? -19.694 -3.535 -5.786 1.00 88.69 91 GLY A C 1
ATOM 738 O O . GLY A 1 91 ? -19.043 -4.579 -5.688 1.00 88.69 91 GLY A O 1
ATOM 739 N N . LEU A 1 92 ? -19.852 -2.881 -6.941 1.00 87.50 92 LEU A N 1
ATOM 740 C CA . LEU A 1 92 ? -19.229 -3.269 -8.211 1.00 87.50 92 LEU A CA 1
ATOM 741 C C . LEU A 1 92 ? -17.714 -2.994 -8.237 1.00 87.50 92 LEU A C 1
ATOM 743 O O . LEU A 1 92 ? -16.953 -3.776 -8.814 1.00 87.50 92 LEU A O 1
ATOM 747 N N . GLU A 1 93 ? -17.264 -1.939 -7.555 1.00 90.44 93 GLU A N 1
ATOM 748 C CA . GLU A 1 93 ? -15.868 -1.493 -7.548 1.00 90.44 93 GLU A CA 1
ATOM 749 C C . GLU A 1 93 ? -14.918 -2.465 -6.830 1.00 90.44 93 GLU A C 1
ATOM 751 O O . GLU A 1 93 ? -13.709 -2.443 -7.064 1.00 90.44 93 GLU A O 1
ATOM 756 N N . LEU A 1 94 ? -15.445 -3.425 -6.058 1.00 91.94 94 LEU A N 1
ATOM 757 C CA . LEU A 1 94 ? -14.658 -4.532 -5.506 1.00 91.94 94 LEU A CA 1
ATOM 758 C C . LEU A 1 94 ? -13.846 -5.282 -6.580 1.00 91.94 94 LEU A C 1
ATOM 760 O O . 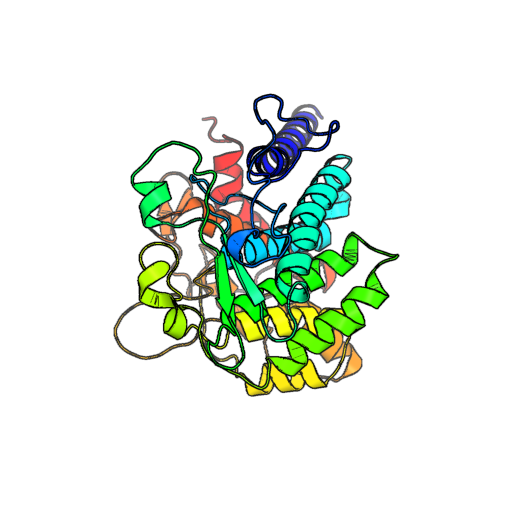LEU A 1 94 ? -12.757 -5.782 -6.286 1.00 91.94 94 LEU A O 1
ATOM 764 N N . GLN A 1 95 ? -14.363 -5.412 -7.808 1.00 90.44 95 GLN A N 1
ATOM 765 C CA . GLN A 1 95 ? -13.633 -6.092 -8.885 1.00 90.44 95 GLN A CA 1
ATOM 766 C C . GLN A 1 95 ? -12.527 -5.201 -9.461 1.00 90.44 95 GLN A C 1
ATOM 768 O O . GLN A 1 95 ? -11.407 -5.683 -9.641 1.00 90.44 95 GLN A O 1
ATOM 773 N N . SER A 1 96 ? -12.799 -3.906 -9.645 1.00 92.25 96 SER A N 1
ATOM 774 C CA . SER A 1 96 ? -11.811 -2.881 -10.005 1.00 92.25 96 SER A CA 1
ATOM 775 C C . SER A 1 96 ? -10.656 -2.860 -8.989 1.00 92.25 96 SER A C 1
ATOM 777 O O . SER A 1 96 ? -9.486 -2.970 -9.358 1.00 92.25 96 SER A O 1
ATOM 779 N N . ALA A 1 97 ? -10.974 -2.844 -7.688 1.00 93.75 97 ALA A N 1
ATOM 780 C CA . ALA A 1 97 ? -9.997 -2.870 -6.600 1.00 93.75 97 ALA A CA 1
ATOM 781 C C . ALA A 1 97 ? -9.163 -4.164 -6.588 1.00 93.75 97 ALA A C 1
ATOM 783 O O . ALA A 1 97 ? -7.944 -4.118 -6.427 1.00 93.75 97 ALA A O 1
ATOM 784 N N . LYS A 1 98 ? -9.779 -5.334 -6.817 1.00 92.00 98 LYS A N 1
ATOM 785 C CA . LYS A 1 98 ? -9.049 -6.609 -6.954 1.00 92.00 98 LYS A CA 1
ATOM 786 C C . LYS A 1 98 ? -8.135 -6.642 -8.177 1.00 92.00 98 LYS A C 1
ATOM 788 O O . LYS A 1 98 ? -7.051 -7.215 -8.084 1.00 92.00 98 LYS A O 1
ATOM 793 N N . ALA A 1 99 ? -8.551 -6.058 -9.300 1.00 92.06 99 ALA A N 1
ATOM 794 C CA . ALA A 1 99 ? -7.712 -5.931 -10.487 1.00 92.06 99 ALA A CA 1
ATOM 795 C C . ALA A 1 99 ? -6.514 -5.004 -10.222 1.00 92.06 99 ALA A C 1
ATOM 797 O O . ALA A 1 99 ? -5.396 -5.323 -10.622 1.00 92.06 99 ALA A O 1
ATOM 798 N N . ALA A 1 100 ? -6.722 -3.912 -9.478 1.00 94.69 100 ALA A N 1
ATOM 799 C CA . ALA A 1 100 ? -5.652 -3.012 -9.064 1.00 94.69 100 ALA A CA 1
ATOM 800 C C . ALA A 1 100 ? -4.647 -3.681 -8.104 1.00 94.69 100 ALA A C 1
ATOM 802 O O . ALA A 1 100 ? -3.440 -3.583 -8.333 1.00 94.69 100 ALA A O 1
ATOM 803 N N . ILE A 1 101 ? -5.125 -4.418 -7.090 1.00 93.81 101 ILE A N 1
ATOM 804 C CA . ILE A 1 101 ? -4.273 -5.241 -6.208 1.00 93.81 101 ILE A CA 1
ATOM 805 C C . ILE A 1 101 ? -3.469 -6.238 -7.046 1.00 93.81 101 ILE A C 1
ATOM 807 O O . ILE A 1 101 ? -2.249 -6.301 -6.919 1.00 93.81 101 ILE A O 1
ATOM 811 N N . ARG A 1 102 ? -4.145 -6.980 -7.935 1.00 90.94 102 ARG A N 1
ATOM 812 C CA . ARG A 1 102 ? -3.515 -7.998 -8.779 1.00 90.94 102 ARG A CA 1
ATOM 813 C C . ARG A 1 102 ? -2.364 -7.438 -9.616 1.00 90.94 102 ARG A C 1
ATOM 815 O O . ARG A 1 102 ? -1.305 -8.048 -9.653 1.00 90.94 102 ARG A O 1
ATOM 822 N N . TRP A 1 103 ? -2.558 -6.286 -10.254 1.00 94.50 103 TRP A N 1
ATOM 823 C CA . TRP A 1 103 ? -1.539 -5.654 -11.099 1.00 94.50 103 TRP A CA 1
ATOM 824 C C . TRP A 1 103 ? -0.242 -5.338 -10.337 1.00 94.50 103 TRP A C 1
ATOM 826 O O . TRP A 1 103 ? 0.857 -5.514 -10.861 1.00 94.50 103 TRP A O 1
ATOM 836 N N . ALA A 1 104 ? -0.353 -4.907 -9.075 1.00 94.06 104 ALA A N 1
ATOM 837 C CA . ALA A 1 104 ? 0.817 -4.737 -8.221 1.00 94.06 104 ALA A CA 1
ATOM 838 C C . ALA A 1 104 ? 1.411 -6.074 -7.772 1.00 94.06 104 ALA A C 1
ATOM 840 O O . ALA A 1 104 ? 2.628 -6.232 -7.805 1.00 94.06 104 ALA A O 1
ATOM 841 N N . THR A 1 105 ? 0.590 -7.044 -7.355 1.00 90.12 105 THR A N 1
ATOM 842 C CA . THR A 1 105 ? 1.111 -8.328 -6.862 1.00 90.12 105 THR A CA 1
ATOM 843 C C . THR A 1 105 ? 1.787 -9.150 -7.952 1.00 90.12 105 THR A C 1
ATOM 845 O O . THR A 1 105 ? 2.812 -9.764 -7.675 1.00 90.12 105 THR A O 1
ATOM 848 N N . ASP A 1 106 ? 1.266 -9.132 -9.182 1.00 90.50 106 ASP A N 1
ATOM 849 C CA . ASP A 1 106 ? 1.850 -9.849 -10.320 1.00 90.50 106 ASP A CA 1
ATOM 850 C C . ASP A 1 106 ? 3.248 -9.264 -10.638 1.00 90.50 106 ASP A C 1
ATOM 852 O O . ASP A 1 106 ? 4.202 -10.020 -10.815 1.00 90.50 106 ASP A O 1
ATOM 856 N N . TYR A 1 107 ? 3.428 -7.936 -10.559 1.00 93.75 107 TYR A N 1
ATOM 857 C CA . TYR A 1 107 ? 4.742 -7.274 -10.641 1.00 93.75 107 TYR A CA 1
ATOM 858 C C . TYR A 1 107 ? 5.670 -7.571 -9.450 1.00 93.75 107 TYR A C 1
ATOM 860 O O . TYR A 1 107 ? 6.821 -7.956 -9.653 1.00 93.75 107 TYR A O 1
ATOM 868 N N . LEU A 1 108 ? 5.192 -7.436 -8.207 1.00 90.12 108 LEU A N 1
ATOM 869 C CA . LEU A 1 108 ? 6.005 -7.698 -7.010 1.00 90.12 108 LEU A CA 1
ATOM 870 C C . LEU A 1 108 ? 6.497 -9.156 -6.968 1.00 90.12 108 LEU A C 1
ATOM 872 O O . LEU A 1 108 ? 7.623 -9.411 -6.541 1.00 90.12 108 LEU A O 1
ATOM 876 N N . LEU A 1 109 ? 5.700 -10.107 -7.473 1.00 86.69 109 LEU A N 1
ATOM 877 C CA . LEU A 1 109 ? 6.114 -11.500 -7.648 1.00 86.69 109 LEU A CA 1
ATOM 878 C C . LEU A 1 109 ? 7.205 -11.654 -8.713 1.00 86.69 109 LEU A C 1
ATOM 880 O O . LEU A 1 109 ? 8.166 -12.376 -8.459 1.00 86.69 109 LEU A O 1
ATOM 884 N N . LYS A 1 110 ? 7.138 -10.955 -9.857 1.00 89.25 110 LYS A N 1
ATOM 885 C CA . LYS A 1 110 ? 8.268 -10.932 -10.810 1.00 89.25 110 LYS A CA 1
ATOM 886 C C . LYS A 1 110 ? 9.536 -10.414 -10.137 1.00 89.25 110 LYS A C 1
ATOM 888 O O . LYS A 1 110 ? 10.563 -11.082 -10.180 1.00 89.25 110 LYS A O 1
ATOM 893 N N . CYS A 1 111 ? 9.454 -9.276 -9.445 1.00 89.25 111 CYS A N 1
ATOM 894 C CA . CYS A 1 111 ? 10.590 -8.694 -8.732 1.00 89.25 111 CYS A CA 1
ATOM 895 C C . CYS A 1 111 ? 11.209 -9.637 -7.687 1.00 89.25 111 CYS A C 1
ATOM 897 O O . CYS A 1 111 ? 12.418 -9.594 -7.473 1.00 89.25 111 CYS A O 1
ATOM 899 N N . ALA A 1 112 ? 10.395 -10.476 -7.046 1.00 83.25 112 ALA A N 1
ATOM 900 C CA . ALA A 1 112 ? 10.821 -11.444 -6.040 1.00 83.25 112 ALA A CA 1
ATOM 901 C C . ALA A 1 112 ? 11.355 -12.772 -6.610 1.00 83.25 112 ALA A C 1
ATOM 903 O O . ALA A 1 112 ? 12.131 -13.450 -5.940 1.00 83.25 112 ALA A O 1
ATOM 904 N N . LEU A 1 113 ? 10.908 -13.177 -7.804 1.00 83.75 113 LEU A N 1
ATOM 905 C CA . LEU A 1 113 ? 11.147 -14.518 -8.356 1.00 83.75 113 LEU A CA 1
ATOM 906 C C . LEU A 1 113 ? 12.045 -14.529 -9.602 1.00 83.75 113 LEU A C 1
ATOM 908 O O . LEU A 1 113 ? 12.519 -15.593 -9.992 1.00 83.75 113 LEU A O 1
ATOM 912 N N . ALA A 1 114 ? 12.312 -13.374 -10.217 1.00 87.31 114 ALA A N 1
ATOM 913 C CA . ALA A 1 114 ? 13.088 -13.280 -11.454 1.00 87.31 114 ALA A CA 1
ATOM 914 C C . ALA A 1 114 ? 14.560 -13.715 -11.320 1.00 87.31 114 ALA A C 1
ATOM 916 O O . ALA A 1 114 ? 15.191 -14.060 -12.317 1.00 87.31 114 ALA A O 1
ATOM 917 N N . THR A 1 115 ? 15.144 -13.706 -10.117 1.00 85.56 115 THR A N 1
ATOM 918 C CA . THR A 1 115 ? 16.478 -14.277 -9.865 1.00 85.56 115 THR A CA 1
ATOM 919 C C . THR A 1 115 ? 16.585 -14.755 -8.422 1.00 85.56 115 THR A C 1
ATOM 921 O O . THR A 1 115 ? 16.379 -13.982 -7.489 1.00 85.56 115 THR A O 1
ATOM 924 N N . LEU A 1 116 ? 16.946 -16.026 -8.226 1.00 80.38 116 LEU A N 1
ATOM 925 C CA . LEU A 1 116 ? 17.085 -16.623 -6.898 1.00 80.38 116 LEU A CA 1
ATOM 926 C C . LEU A 1 116 ? 18.100 -15.842 -6.041 1.00 80.38 116 LEU A C 1
ATOM 928 O O . LEU A 1 116 ? 19.211 -15.557 -6.483 1.00 80.38 116 LEU A O 1
ATOM 932 N N . GLY A 1 117 ? 17.712 -15.494 -4.812 1.00 74.81 117 GLY A N 1
ATOM 933 C CA . GLY A 1 117 ? 18.556 -14.720 -3.894 1.00 74.81 117 GLY A CA 1
ATOM 934 C C . GLY A 1 117 ? 18.640 -13.216 -4.195 1.00 74.81 117 GLY A C 1
ATOM 935 O O . GLY A 1 117 ? 19.399 -12.520 -3.523 1.00 74.81 117 GLY A O 1
ATOM 936 N N . LYS A 1 118 ? 17.866 -12.694 -5.158 1.00 82.94 118 LYS A N 1
ATOM 937 C CA . LYS A 1 118 ? 17.699 -11.253 -5.389 1.00 82.94 118 LYS A CA 1
ATOM 938 C C . LYS A 1 118 ? 16.231 -10.855 -5.265 1.00 82.94 118 LYS A C 1
ATOM 940 O O . LYS A 1 118 ? 15.361 -11.537 -5.791 1.00 82.94 118 LYS A O 1
ATOM 945 N N . LEU A 1 119 ? 15.971 -9.713 -4.636 1.00 83.50 119 LEU A N 1
ATOM 946 C CA . LEU A 1 119 ? 14.700 -9.000 -4.755 1.00 83.50 119 LEU A CA 1
ATOM 947 C C . LEU A 1 119 ? 14.960 -7.712 -5.531 1.00 83.50 119 LEU A C 1
ATOM 949 O O . LEU A 1 119 ? 15.704 -6.851 -5.065 1.00 83.50 119 LEU A O 1
ATOM 953 N N . TYR A 1 120 ? 14.334 -7.561 -6.692 1.00 88.19 120 TYR A N 1
ATOM 954 C CA . TYR A 1 120 ? 14.332 -6.295 -7.418 1.00 88.19 120 TYR A CA 1
ATOM 955 C C . TYR A 1 120 ? 13.466 -5.267 -6.678 1.00 88.19 120 TYR A C 1
ATOM 957 O O . TYR A 1 120 ? 12.373 -5.585 -6.207 1.00 88.19 120 TYR A O 1
ATOM 965 N N . ILE A 1 121 ? 13.966 -4.038 -6.545 1.00 84.75 121 ILE A N 1
ATOM 966 C CA . ILE A 1 121 ? 13.386 -3.018 -5.655 1.00 84.75 121 ILE A CA 1
ATOM 967 C C . ILE A 1 121 ? 12.828 -1.792 -6.375 1.00 84.75 121 ILE A C 1
ATOM 969 O O . ILE A 1 121 ? 12.121 -0.984 -5.770 1.00 84.75 121 ILE A O 1
ATOM 973 N N . GLY A 1 122 ? 13.138 -1.654 -7.659 1.00 85.94 122 GLY A N 1
ATOM 974 C CA . GLY A 1 122 ? 12.626 -0.577 -8.484 1.00 85.94 122 GLY A CA 1
ATOM 975 C C . GLY A 1 122 ? 13.255 -0.535 -9.867 1.00 85.94 122 GLY A C 1
ATOM 976 O O . GLY A 1 122 ? 14.265 -1.197 -10.131 1.00 85.94 122 GLY A O 1
ATOM 977 N N . VAL A 1 123 ? 12.630 0.254 -10.739 1.00 88.12 123 VAL A N 1
ATOM 978 C CA . VAL A 1 123 ? 13.042 0.463 -12.133 1.00 88.12 123 VAL A CA 1
ATOM 979 C C . VAL A 1 123 ? 12.924 1.947 -12.491 1.00 88.12 123 VAL A C 1
ATOM 981 O O . VAL A 1 123 ? 11.915 2.589 -12.183 1.00 88.12 123 VAL A O 1
ATOM 984 N N . GLY A 1 124 ? 13.917 2.472 -13.208 1.00 82.94 124 GLY A N 1
ATOM 985 C CA . GLY A 1 124 ? 14.066 3.884 -13.567 1.00 82.94 124 GLY A CA 1
ATOM 986 C C . GLY A 1 124 ? 15.082 4.594 -12.675 1.00 82.94 124 GLY A C 1
ATOM 987 O O . GLY A 1 124 ? 15.019 4.475 -11.456 1.00 82.94 124 GLY A O 1
ATOM 988 N N . ASP A 1 125 ? 16.005 5.333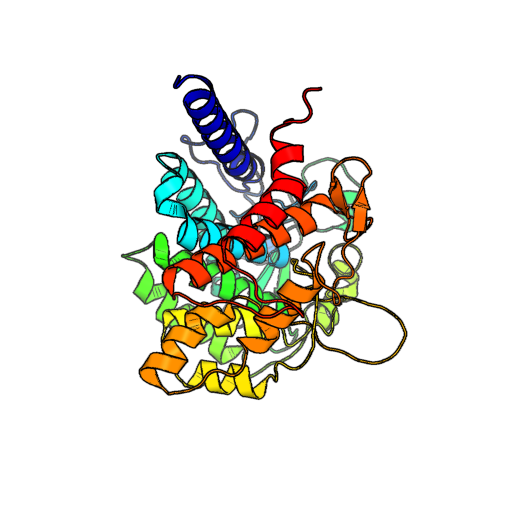 -13.292 1.00 75.69 125 ASP A N 1
ATOM 989 C CA . ASP A 1 125 ? 16.942 6.198 -12.573 1.00 75.69 125 ASP A CA 1
ATOM 990 C C . ASP A 1 125 ? 16.241 7.489 -12.136 1.00 75.69 125 ASP A C 1
ATOM 992 O O . ASP A 1 125 ? 15.562 8.137 -12.933 1.00 75.69 125 ASP A O 1
ATOM 996 N N . LEU A 1 126 ? 16.393 7.852 -10.866 1.00 67.50 126 LEU A N 1
ATOM 997 C CA . LEU A 1 126 ? 15.695 8.986 -10.263 1.00 67.50 126 LEU A CA 1
ATOM 998 C C . LEU A 1 126 ? 16.222 10.332 -10.745 1.00 67.50 126 LEU A C 1
ATOM 1000 O O . LEU A 1 126 ? 15.437 11.220 -11.066 1.00 67.50 126 LEU A O 1
ATOM 1004 N N . ASN A 1 127 ? 17.541 10.466 -10.850 1.00 67.75 127 ASN A N 1
ATOM 1005 C CA . ASN A 1 127 ? 18.173 11.720 -11.232 1.00 67.75 127 ASN A CA 1
ATOM 1006 C C . ASN A 1 127 ? 17.913 12.017 -12.711 1.00 67.75 127 ASN A C 1
ATOM 1008 O O . ASN A 1 127 ? 17.550 13.141 -13.060 1.00 67.75 127 ASN A O 1
ATOM 1012 N N . ALA A 1 128 ? 18.010 11.004 -13.578 1.00 66.06 128 ALA A N 1
ATOM 1013 C CA . ALA A 1 128 ? 17.674 11.143 -14.995 1.00 66.06 128 ALA A CA 1
ATOM 1014 C C . ALA A 1 128 ? 16.177 11.453 -15.220 1.00 66.06 128 ALA A C 1
ATOM 1016 O O . ALA A 1 128 ? 15.828 12.300 -16.038 1.00 66.06 128 ALA A O 1
ATOM 1017 N N . ASN A 1 129 ? 15.279 10.811 -14.468 1.00 64.00 129 ASN A N 1
ATOM 1018 C CA . ASN A 1 129 ? 13.827 10.960 -14.628 1.00 64.00 129 ASN A CA 1
ATOM 1019 C C . ASN A 1 129 ? 13.235 12.198 -13.919 1.00 64.00 129 ASN A C 1
ATOM 1021 O O . ASN A 1 129 ? 12.081 12.543 -14.156 1.00 64.00 129 ASN A O 1
ATOM 1025 N N . HIS A 1 130 ? 13.979 12.857 -13.023 1.00 72.94 130 HIS A N 1
ATOM 1026 C CA . HIS A 1 130 ? 13.572 14.136 -12.415 1.00 72.94 130 HIS A CA 1
ATOM 1027 C C . HIS A 1 130 ? 14.226 15.346 -13.099 1.00 72.94 130 HIS A C 1
ATOM 1029 O O . HIS A 1 130 ? 13.692 16.450 -13.011 1.00 72.94 130 HIS A O 1
ATOM 1035 N N . SER A 1 131 ? 15.338 15.151 -13.818 1.00 70.88 131 SER A N 1
ATOM 1036 C CA . SER A 1 131 ? 15.967 16.185 -14.661 1.00 70.88 131 SER A CA 1
ATOM 1037 C C . SER A 1 131 ? 15.333 16.323 -16.052 1.00 70.88 131 SER A C 1
ATOM 1039 O O . SER A 1 131 ? 15.511 17.351 -16.703 1.00 70.88 131 SER A O 1
ATOM 1041 N N . CYS A 1 132 ? 14.551 15.334 -16.493 1.00 68.81 132 CYS A N 1
ATOM 1042 C CA . CYS A 1 132 ? 13.805 15.352 -17.748 1.00 68.81 132 CYS A CA 1
ATOM 1043 C C . CYS A 1 132 ? 12.322 15.065 -17.485 1.00 68.81 132 CYS A C 1
ATOM 1045 O O . CYS A 1 132 ? 11.995 14.154 -16.730 1.00 68.81 132 CYS A O 1
ATOM 1047 N N . TRP A 1 133 ? 11.408 15.805 -18.120 1.00 73.75 133 TRP A N 1
ATOM 1048 C CA . TRP A 1 133 ? 9.964 15.549 -18.013 1.00 73.75 133 TRP A CA 1
ATOM 1049 C C . TRP A 1 133 ? 9.423 14.770 -19.220 1.00 73.75 133 TRP A C 1
ATOM 1051 O O . TRP A 1 133 ? 8.412 15.131 -19.818 1.00 73.75 133 TRP A O 1
ATOM 1061 N N . ASP A 1 134 ? 10.123 13.690 -19.561 1.00 66.94 134 ASP A N 1
ATOM 1062 C CA . ASP A 1 134 ? 9.772 12.747 -20.625 1.00 66.94 134 ASP A CA 1
ATOM 1063 C C . ASP A 1 134 ? 9.962 11.293 -20.142 1.00 66.94 134 ASP A C 1
ATOM 1065 O O . ASP A 1 134 ? 10.415 11.039 -19.022 1.00 66.94 134 ASP A O 1
ATOM 1069 N N . ARG A 1 135 ? 9.573 10.311 -20.958 1.00 65.12 135 ARG A N 1
ATOM 1070 C CA . ARG A 1 135 ? 9.724 8.882 -20.667 1.00 65.12 135 ARG A CA 1
ATOM 1071 C C . ARG A 1 135 ? 11.066 8.366 -21.170 1.00 65.12 135 ARG A C 1
ATOM 1073 O O . ARG A 1 135 ? 11.279 8.217 -22.367 1.00 65.12 135 ARG A O 1
ATOM 1080 N N . LEU A 1 136 ? 11.943 8.011 -20.237 1.00 63.47 136 LEU A N 1
ATOM 1081 C CA . LEU A 1 136 ? 13.171 7.282 -20.546 1.00 63.47 136 LEU A CA 1
ATOM 1082 C C . LEU A 1 136 ? 12.836 5.826 -20.912 1.00 63.47 136 LEU A C 1
ATOM 1084 O O . LEU A 1 136 ? 12.216 5.123 -20.114 1.00 63.47 136 LEU A O 1
ATOM 1088 N N . GLU A 1 137 ? 13.252 5.372 -22.095 1.00 61.69 137 GLU A N 1
ATOM 1089 C CA . GLU A 1 137 ? 13.068 3.979 -22.547 1.00 61.69 137 GLU A CA 1
ATOM 1090 C C . GLU A 1 137 ? 14.160 3.033 -22.006 1.00 61.69 137 GLU A C 1
ATOM 1092 O O . GLU A 1 137 ? 13.881 1.867 -21.710 1.00 61.69 137 GLU A O 1
ATOM 1097 N N . ASP A 1 138 ? 15.376 3.550 -21.789 1.00 67.69 138 ASP A N 1
ATOM 1098 C CA . ASP A 1 138 ? 16.462 2.854 -21.092 1.00 67.69 138 ASP A CA 1
ATOM 1099 C C . ASP A 1 138 ? 16.434 3.195 -19.599 1.00 67.69 138 ASP A C 1
ATOM 1101 O O . ASP A 1 138 ? 16.596 4.348 -19.193 1.00 67.69 138 ASP A O 1
ATOM 1105 N N . ARG A 1 139 ? 16.184 2.185 -18.758 1.00 77.44 139 ARG A N 1
ATOM 1106 C CA . ARG A 1 139 ? 15.887 2.382 -17.332 1.00 77.44 139 ARG A CA 1
ATOM 1107 C C . ARG A 1 139 ? 16.706 1.460 -16.435 1.00 77.44 139 ARG A C 1
ATOM 1109 O O . ARG A 1 139 ? 16.599 0.237 -16.517 1.00 77.44 139 ARG A O 1
ATOM 1116 N N . SER A 1 140 ? 17.465 2.075 -15.526 1.00 83.94 140 SER A N 1
ATOM 1117 C CA . SER A 1 140 ? 18.218 1.409 -14.458 1.00 83.94 140 SER A CA 1
ATOM 1118 C C . SER A 1 140 ? 17.337 0.490 -13.612 1.00 83.94 140 SER A C 1
ATOM 1120 O O . SER A 1 140 ? 16.154 0.759 -13.400 1.00 83.94 140 SER A O 1
ATOM 1122 N N . VAL A 1 141 ? 17.926 -0.588 -13.098 1.00 87.19 141 VAL A N 1
ATOM 1123 C CA . VAL A 1 141 ? 17.250 -1.605 -12.285 1.00 87.19 141 VAL A CA 1
ATOM 1124 C C . VAL A 1 141 ? 18.033 -1.803 -10.993 1.00 87.19 141 VAL A C 1
ATOM 1126 O O . VAL A 1 141 ? 19.234 -2.064 -11.033 1.00 87.19 141 VAL A O 1
ATOM 1129 N N . TYR A 1 142 ? 17.348 -1.734 -9.852 1.00 85.62 142 TYR A N 1
ATOM 1130 C CA . TYR A 1 142 ? 17.962 -1.876 -8.529 1.00 85.62 142 TYR A CA 1
ATOM 1131 C C . TYR A 1 142 ? 17.485 -3.164 -7.849 1.00 85.62 142 TYR A C 1
ATOM 1133 O O . TYR A 1 142 ? 16.328 -3.562 -8.009 1.00 85.62 142 TYR A O 1
ATOM 1141 N N . PHE A 1 143 ? 18.354 -3.822 -7.079 1.00 85.12 143 PHE A N 1
ATOM 1142 C CA . PHE A 1 143 ? 18.021 -5.042 -6.337 1.00 85.12 143 PHE A CA 1
ATOM 1143 C C . PHE A 1 143 ? 18.766 -5.129 -5.000 1.00 85.12 143 PHE A C 1
ATOM 1145 O O . PHE A 1 143 ? 19.866 -4.600 -4.859 1.00 85.12 143 PHE A O 1
ATOM 1152 N N . VAL A 1 144 ? 18.176 -5.859 -4.054 1.00 79.06 144 VAL A N 1
ATOM 1153 C CA . VAL A 1 144 ? 18.783 -6.282 -2.782 1.00 79.06 144 VAL A CA 1
ATOM 1154 C C . VAL A 1 144 ? 19.041 -7.792 -2.808 1.00 79.06 144 VAL A C 1
ATOM 1156 O O . VAL A 1 144 ? 18.423 -8.528 -3.579 1.00 79.06 144 VAL A O 1
ATOM 1159 N N . SER A 1 145 ? 19.992 -8.266 -2.007 1.00 76.25 145 SER A N 1
ATOM 1160 C CA . SER A 1 145 ? 20.447 -9.667 -1.939 1.00 76.25 145 SER A CA 1
ATOM 1161 C C . SER A 1 145 ? 21.158 -9.934 -0.597 1.00 76.25 145 SER A C 1
ATOM 1163 O O . SER A 1 145 ? 21.380 -8.980 0.146 1.00 76.25 145 SER A O 1
ATOM 1165 N N . PRO A 1 146 ? 21.577 -11.168 -0.251 1.00 71.25 146 PRO A N 1
ATOM 1166 C CA . PRO A 1 146 ? 22.317 -11.433 0.992 1.00 71.25 146 PRO A CA 1
ATOM 1167 C C . PRO A 1 146 ? 23.613 -10.621 1.192 1.00 71.25 146 PRO A C 1
ATOM 1169 O O . PRO A 1 146 ? 24.078 -10.508 2.322 1.00 71.25 146 PRO A O 1
ATOM 1172 N N . SER A 1 147 ? 24.186 -10.030 0.135 1.00 71.00 147 SER A N 1
ATOM 1173 C CA . SER A 1 147 ? 25.335 -9.107 0.207 1.00 71.00 147 SER A CA 1
ATOM 1174 C C . SER A 1 147 ? 24.961 -7.613 0.143 1.00 71.00 147 SER A C 1
ATOM 1176 O O . SER A 1 147 ? 25.832 -6.759 0.271 1.00 71.00 147 SER A O 1
ATOM 1178 N N . ASN A 1 148 ? 23.682 -7.279 -0.057 1.00 71.31 148 ASN A N 1
ATOM 1179 C CA . ASN A 1 148 ? 23.151 -5.918 -0.203 1.00 71.31 148 ASN A CA 1
ATOM 1180 C C . ASN A 1 148 ? 21.743 -5.893 0.430 1.00 71.31 148 ASN A C 1
ATOM 1182 O O . ASN A 1 148 ? 20.762 -6.187 -0.245 1.00 71.31 148 ASN A O 1
ATOM 1186 N N . LEU A 1 149 ? 21.656 -5.699 1.751 1.00 68.25 149 LEU A N 1
ATOM 1187 C CA . LEU A 1 149 ? 20.478 -6.069 2.558 1.00 68.25 149 LEU A CA 1
ATOM 1188 C C . LEU A 1 149 ? 19.298 -5.089 2.435 1.00 68.25 149 LEU A C 1
ATOM 1190 O O . LEU A 1 149 ? 19.507 -3.892 2.335 1.00 68.25 149 LEU A O 1
ATOM 1194 N N . GLY A 1 150 ? 18.054 -5.584 2.527 1.00 70.88 150 GLY A N 1
ATOM 1195 C CA . GLY A 1 150 ? 16.831 -4.770 2.367 1.00 70.88 150 GLY A CA 1
ATOM 1196 C C . GLY A 1 150 ? 15.603 -5.286 3.122 1.00 70.88 150 GLY A C 1
ATOM 1197 O O . GLY A 1 150 ? 14.539 -5.481 2.535 1.00 70.88 150 GLY A O 1
ATOM 1198 N N . SER A 1 151 ? 15.765 -5.582 4.413 1.00 69.00 151 SER A N 1
ATOM 1199 C CA . SER A 1 151 ? 14.756 -6.247 5.258 1.00 69.00 151 SER A CA 1
ATOM 1200 C C . SER A 1 151 ? 13.466 -5.440 5.478 1.00 69.00 151 SER A C 1
ATOM 1202 O O . SER A 1 151 ? 12.403 -6.022 5.688 1.00 69.00 151 SER A O 1
ATOM 1204 N N . ASP A 1 152 ? 13.547 -4.116 5.371 1.00 70.38 152 ASP A N 1
ATOM 1205 C CA . ASP A 1 152 ? 12.419 -3.185 5.383 1.00 70.38 152 ASP A CA 1
ATOM 1206 C C . ASP A 1 152 ? 11.519 -3.375 4.152 1.00 70.38 152 ASP A C 1
ATOM 1208 O O . ASP A 1 152 ? 10.336 -3.696 4.279 1.00 70.38 152 ASP A O 1
ATOM 1212 N N . LEU A 1 153 ? 12.087 -3.304 2.948 1.00 77.06 153 LEU A N 1
ATOM 1213 C CA . LEU A 1 153 ? 11.334 -3.571 1.720 1.00 77.06 153 LEU A CA 1
ATOM 1214 C C . LEU A 1 153 ? 10.751 -4.993 1.677 1.00 77.06 153 LEU A C 1
ATOM 1216 O O . LEU A 1 153 ? 9.639 -5.198 1.184 1.00 77.06 153 LEU A O 1
ATOM 1220 N N . LEU A 1 154 ? 11.496 -5.977 2.180 1.00 77.50 154 LEU A N 1
ATOM 1221 C CA . LEU A 1 154 ? 11.068 -7.375 2.236 1.00 77.50 154 LEU A CA 1
ATOM 1222 C C . LEU A 1 154 ? 9.843 -7.571 3.135 1.00 77.50 154 LEU A C 1
ATOM 1224 O O . LEU A 1 154 ? 8.906 -8.271 2.743 1.00 77.50 154 LEU A O 1
ATOM 1228 N N . GLY A 1 155 ? 9.811 -6.919 4.301 1.00 77.31 155 GLY A N 1
ATOM 1229 C CA . GLY A 1 155 ? 8.649 -6.917 5.191 1.00 77.31 155 GLY A CA 1
ATOM 1230 C C . GLY A 1 155 ? 7.413 -6.272 4.554 1.00 77.31 155 GLY A C 1
ATOM 1231 O O . GLY A 1 155 ? 6.318 -6.834 4.612 1.00 77.31 155 GLY A O 1
ATOM 1232 N N . GLU A 1 156 ? 7.595 -5.147 3.861 1.00 82.38 156 GLU A N 1
ATOM 1233 C CA . GLU A 1 156 ? 6.519 -4.427 3.167 1.00 82.38 156 GLU A CA 1
ATOM 1234 C C . GLU A 1 156 ? 5.976 -5.219 1.955 1.00 82.38 156 GLU A C 1
ATOM 1236 O O . GLU A 1 156 ? 4.767 -5.398 1.800 1.00 82.38 156 GLU A O 1
ATOM 1241 N N . THR A 1 157 ? 6.864 -5.802 1.140 1.00 85.19 157 THR A N 1
ATOM 1242 C CA . THR A 1 157 ? 6.509 -6.671 -0.004 1.00 85.19 157 THR A CA 1
ATOM 1243 C C . THR A 1 157 ? 5.777 -7.933 0.456 1.00 85.19 157 THR A C 1
ATOM 1245 O O . THR A 1 157 ? 4.791 -8.353 -0.153 1.00 85.19 157 THR A O 1
ATOM 1248 N N . THR A 1 158 ? 6.215 -8.512 1.576 1.00 81.94 158 THR A N 1
ATOM 1249 C CA . THR A 1 158 ? 5.531 -9.630 2.236 1.00 81.94 158 THR A CA 1
ATOM 1250 C C . THR A 1 158 ? 4.119 -9.239 2.656 1.00 81.94 158 THR A C 1
ATOM 1252 O O . THR A 1 158 ? 3.169 -9.950 2.330 1.00 81.94 158 THR A O 1
ATOM 1255 N N . ALA A 1 159 ? 3.964 -8.109 3.353 1.00 82.44 159 ALA A N 1
ATOM 1256 C CA . ALA A 1 159 ? 2.663 -7.618 3.790 1.00 82.44 159 ALA A CA 1
ATOM 1257 C C . ALA A 1 159 ? 1.700 -7.440 2.609 1.00 82.44 159 ALA A C 1
ATOM 1259 O O . ALA A 1 159 ? 0.569 -7.920 2.671 1.00 82.44 159 ALA A O 1
ATOM 1260 N N . ALA A 1 160 ? 2.166 -6.842 1.508 1.00 87.50 160 ALA A N 1
ATOM 1261 C CA . ALA A 1 160 ? 1.393 -6.660 0.283 1.00 87.50 160 ALA A CA 1
ATOM 1262 C C . ALA A 1 160 ? 0.857 -7.984 -0.285 1.00 87.50 160 ALA A C 1
ATOM 1264 O O . ALA A 1 160 ? -0.349 -8.146 -0.486 1.00 87.50 160 ALA A O 1
ATOM 1265 N N . LEU A 1 161 ? 1.755 -8.945 -0.512 1.00 85.88 161 LEU A N 1
ATOM 1266 C CA . LEU A 1 161 ? 1.439 -10.218 -1.160 1.00 85.88 161 LEU A CA 1
ATOM 1267 C C . LEU A 1 161 ? 0.582 -11.125 -0.265 1.00 85.88 161 LEU A C 1
ATOM 1269 O O . LEU A 1 161 ? -0.363 -11.762 -0.740 1.00 85.88 161 LEU A O 1
ATOM 1273 N N . VAL A 1 162 ? 0.846 -11.136 1.044 1.00 82.38 162 VAL A N 1
ATOM 1274 C CA . VAL A 1 162 ? 0.061 -11.917 2.006 1.00 82.38 162 VAL A CA 1
ATOM 1275 C C . VAL A 1 162 ? -1.324 -11.300 2.218 1.00 82.38 162 VAL A C 1
ATOM 1277 O O . VAL A 1 162 ? -2.315 -12.032 2.166 1.00 82.38 162 VAL A O 1
ATOM 1280 N N . ALA A 1 163 ? -1.438 -9.974 2.371 1.00 84.94 163 ALA A N 1
ATOM 1281 C CA . ALA A 1 163 ? -2.729 -9.293 2.509 1.00 84.94 163 ALA A CA 1
ATOM 1282 C C . ALA A 1 163 ? -3.630 -9.512 1.283 1.00 84.94 163 ALA A C 1
ATOM 1284 O O . ALA A 1 163 ? -4.813 -9.826 1.436 1.00 84.94 163 ALA A O 1
ATOM 1285 N N . ALA A 1 164 ? -3.069 -9.414 0.072 1.00 86.56 164 ALA A N 1
ATOM 1286 C CA . ALA A 1 164 ? -3.795 -9.653 -1.173 1.00 86.56 164 ALA A CA 1
ATOM 1287 C C . ALA A 1 164 ? -4.386 -11.072 -1.247 1.00 86.56 164 ALA A C 1
ATOM 1289 O O . ALA A 1 164 ? -5.550 -11.252 -1.633 1.00 86.56 164 ALA A O 1
ATOM 1290 N N . SER A 1 165 ? -3.609 -12.079 -0.823 1.00 82.81 165 SER A N 1
ATOM 1291 C CA . SER A 1 165 ? -3.960 -13.499 -0.974 1.00 82.81 165 SER A CA 1
ATOM 1292 C C . SER A 1 165 ? -5.312 -13.884 -0.347 1.00 82.81 165 SER A C 1
ATOM 1294 O O . SER A 1 165 ? -6.018 -14.736 -0.890 1.00 82.81 165 SER A O 1
ATOM 1296 N N . PHE A 1 166 ? -5.744 -13.200 0.723 1.00 78.31 166 PHE A N 1
ATOM 1297 C CA . PHE A 1 166 ? -7.025 -13.454 1.398 1.00 78.31 166 PHE A CA 1
ATOM 1298 C C . PHE A 1 166 ? -8.282 -13.157 0.554 1.00 78.31 166 PHE A C 1
ATOM 1300 O O . PHE A 1 166 ? -9.361 -13.661 0.884 1.00 78.31 166 PHE A O 1
ATOM 1307 N N . LYS A 1 167 ? -8.205 -12.299 -0.476 1.00 68.88 167 LYS A N 1
ATOM 1308 C CA . LYS A 1 167 ? -9.384 -11.867 -1.263 1.00 68.88 167 LYS A CA 1
ATOM 1309 C C . LYS A 1 167 ? -9.306 -12.171 -2.745 1.00 68.88 167 LYS A C 1
ATOM 1311 O O . LYS A 1 167 ? -10.360 -12.320 -3.371 1.00 68.88 167 LYS A O 1
ATOM 1316 N N . THR A 1 168 ? -8.108 -12.202 -3.315 1.00 61.69 168 THR A N 1
ATOM 1317 C CA . THR A 1 168 ? -7.948 -12.277 -4.766 1.00 61.69 168 THR A CA 1
ATOM 1318 C C . THR A 1 168 ? -7.972 -13.721 -5.263 1.00 61.69 168 THR A C 1
ATOM 1320 O O . THR A 1 168 ? -8.690 -14.008 -6.222 1.00 61.69 168 THR A O 1
ATOM 1323 N N . TRP A 1 169 ? -7.238 -14.651 -4.636 1.00 59.97 169 TRP A N 1
ATOM 1324 C CA . TRP A 1 169 ? -6.854 -15.899 -5.311 1.00 59.97 169 TRP A CA 1
ATOM 1325 C C . TRP A 1 169 ? -7.144 -17.198 -4.539 1.00 59.97 169 TRP A C 1
ATOM 1327 O O . TRP A 1 169 ? -6.261 -17.783 -3.916 1.00 59.97 169 TRP A O 1
ATOM 1337 N N . LYS A 1 170 ? -8.334 -17.783 -4.749 1.00 53.44 170 LYS A N 1
ATOM 1338 C CA . LYS A 1 170 ? -8.612 -19.186 -4.356 1.00 53.44 170 LYS A CA 1
ATOM 1339 C C . LYS A 1 170 ? -7.702 -20.228 -5.042 1.00 53.44 170 LYS A C 1
ATOM 1341 O O . LYS A 1 170 ? -7.637 -21.355 -4.571 1.00 53.44 170 LYS A O 1
ATOM 1346 N N . ARG A 1 171 ? -7.043 -19.883 -6.161 1.00 45.69 171 ARG A N 1
ATOM 1347 C CA . ARG A 1 171 ? -6.297 -20.827 -7.026 1.00 45.69 171 ARG A CA 1
ATOM 1348 C C . ARG A 1 171 ? -4.765 -20.704 -6.954 1.00 45.69 171 ARG A C 1
ATOM 1350 O O . ARG A 1 171 ? -4.084 -21.649 -7.322 1.00 45.69 171 ARG A O 1
ATOM 1357 N N . TRP A 1 172 ? -4.229 -19.584 -6.457 1.00 46.06 172 TRP A N 1
ATOM 1358 C CA . TRP A 1 172 ? -2.775 -19.332 -6.358 1.00 46.06 172 TRP A CA 1
ATOM 1359 C C . TRP A 1 172 ? -2.211 -19.448 -4.934 1.00 46.06 172 TRP A C 1
ATOM 1361 O O . TRP A 1 172 ? -1.001 -19.319 -4.746 1.00 46.06 172 TRP A O 1
ATOM 1371 N N . GLY A 1 173 ? -3.052 -19.741 -3.933 1.00 48.28 173 GLY A N 1
ATOM 1372 C CA . GLY A 1 173 ? -2.626 -19.869 -2.533 1.00 48.28 173 GLY A CA 1
ATOM 1373 C C . GLY A 1 173 ? -1.484 -20.871 -2.306 1.00 48.28 173 GLY A C 1
ATOM 1374 O O . GLY A 1 173 ? -0.698 -20.680 -1.387 1.00 48.28 173 GLY A O 1
ATOM 1375 N N . TYR A 1 174 ? -1.343 -21.880 -3.174 1.00 43.72 174 TYR A N 1
ATOM 1376 C CA . TYR A 1 174 ? -0.274 -22.883 -3.100 1.00 43.72 174 TYR A CA 1
ATOM 1377 C C . TYR A 1 174 ? 1.089 -22.395 -3.631 1.00 43.72 174 TYR A C 1
ATOM 1379 O O . TYR A 1 174 ? 2.132 -22.814 -3.145 1.00 43.72 174 TYR A O 1
ATOM 1387 N N . VAL A 1 175 ? 1.106 -21.505 -4.630 1.00 49.34 175 VAL A N 1
ATOM 1388 C CA . VAL A 1 175 ? 2.359 -20.990 -5.223 1.00 49.34 175 VAL A CA 1
ATOM 1389 C C . VAL A 1 175 ? 2.927 -19.846 -4.380 1.00 49.34 175 VAL A C 1
ATOM 1391 O O . VAL A 1 175 ? 4.138 -19.749 -4.198 1.00 49.34 175 VAL A O 1
ATOM 1394 N N . ILE A 1 176 ? 2.055 -19.022 -3.783 1.00 54.59 176 ILE A N 1
ATOM 1395 C CA . ILE A 1 176 ? 2.482 -18.055 -2.762 1.00 54.59 176 ILE A CA 1
ATOM 1396 C C . ILE A 1 176 ? 3.039 -18.794 -1.533 1.00 54.59 176 ILE A C 1
ATOM 1398 O O . ILE A 1 176 ? 4.070 -18.386 -1.002 1.00 54.59 176 ILE A O 1
ATOM 1402 N N . SER A 1 177 ? 2.403 -19.880 -1.073 1.00 52.22 177 SER A N 1
ATOM 1403 C CA . SER A 1 177 ? 2.791 -20.522 0.192 1.00 52.22 177 SER A CA 1
ATOM 1404 C C . SER A 1 177 ? 4.179 -21.163 0.192 1.00 52.22 177 SER A C 1
ATOM 1406 O O . SER A 1 177 ? 4.719 -21.366 1.273 1.00 52.22 177 SER A O 1
ATOM 1408 N N . THR A 1 178 ? 4.767 -21.474 -0.967 1.00 51.59 178 THR A N 1
ATOM 1409 C CA . THR A 1 178 ? 6.104 -22.082 -1.060 1.00 51.59 178 THR A CA 1
ATOM 1410 C C . THR A 1 178 ? 7.172 -21.057 -1.426 1.00 51.59 178 THR A C 1
ATOM 1412 O O . THR A 1 178 ? 8.117 -20.872 -0.663 1.00 51.59 178 THR A O 1
ATOM 1415 N N . SER A 1 179 ? 7.020 -20.334 -2.539 1.00 50.91 179 SER A N 1
ATOM 1416 C CA . SER A 1 179 ? 8.038 -19.380 -2.999 1.00 50.91 179 SER A CA 1
ATOM 1417 C C . SER A 1 179 ? 8.124 -18.124 -2.127 1.00 50.91 179 SER A C 1
ATOM 1419 O O . SER A 1 179 ? 9.223 -17.617 -1.904 1.00 50.91 179 SER A O 1
ATOM 1421 N N . LEU A 1 180 ? 7.000 -17.640 -1.580 1.00 52.88 180 LEU A N 1
ATOM 1422 C CA . LEU A 1 180 ? 7.013 -16.482 -0.680 1.00 52.88 180 LEU A CA 1
ATOM 1423 C C . LEU A 1 180 ? 7.504 -16.853 0.723 1.00 52.88 180 LEU A C 1
ATOM 1425 O O . LEU A 1 180 ? 8.241 -16.090 1.340 1.00 52.88 180 LEU A O 1
ATOM 1429 N N . LEU A 1 181 ? 7.142 -18.048 1.200 1.00 53.00 181 LEU A N 1
ATOM 1430 C CA . LEU A 1 181 ? 7.678 -18.616 2.437 1.00 53.00 181 LEU A CA 1
ATOM 1431 C C . LEU A 1 181 ? 9.193 -18.817 2.334 1.00 53.00 181 LEU A C 1
ATOM 1433 O O . LEU A 1 181 ? 9.902 -18.478 3.274 1.00 53.00 181 LEU A O 1
ATOM 1437 N N . PHE A 1 182 ? 9.690 -19.301 1.192 1.00 52.62 182 PHE A N 1
ATOM 1438 C CA . PHE A 1 182 ? 11.121 -19.426 0.930 1.00 52.62 182 PHE A CA 1
ATOM 1439 C C . PHE A 1 182 ? 11.817 -18.059 0.956 1.00 52.62 182 PHE A C 1
ATOM 1441 O O . PHE A 1 182 ? 12.704 -17.862 1.779 1.00 52.62 182 PHE A O 1
ATOM 1448 N N . LEU A 1 183 ? 11.370 -17.085 0.148 1.00 54.69 183 LEU A N 1
ATOM 1449 C CA . LEU A 1 183 ? 11.957 -15.737 0.118 1.00 54.69 183 LEU A CA 1
ATOM 1450 C C . LEU A 1 183 ? 11.980 -15.081 1.508 1.00 54.69 183 LEU A C 1
ATOM 1452 O O . LEU A 1 183 ? 12.964 -14.449 1.888 1.00 54.69 183 LEU A O 1
ATOM 1456 N N . LEU A 1 184 ? 10.913 -15.255 2.286 1.00 54.06 184 LEU A N 1
ATOM 1457 C CA . LEU A 1 184 ? 10.825 -14.740 3.643 1.00 54.06 184 LEU A CA 1
ATOM 1458 C C . LEU A 1 184 ? 11.768 -15.464 4.619 1.00 54.06 184 LEU A C 1
ATOM 1460 O O . LEU A 1 184 ? 12.515 -14.815 5.349 1.00 54.06 184 LEU A O 1
ATOM 1464 N N . LEU A 1 185 ? 11.754 -16.798 4.658 1.00 53.41 185 LEU A N 1
ATOM 1465 C CA . LEU A 1 185 ? 12.629 -17.566 5.551 1.00 53.41 185 LEU A CA 1
ATOM 1466 C C . LEU A 1 185 ? 14.104 -17.301 5.227 1.00 53.41 185 LEU A C 1
ATOM 1468 O O . LEU A 1 185 ? 14.894 -17.064 6.139 1.00 53.41 185 LEU A O 1
ATOM 1472 N N . SER A 1 186 ? 14.449 -17.225 3.939 1.00 50.31 186 SER A N 1
ATOM 1473 C CA . SER A 1 186 ? 15.779 -16.848 3.456 1.00 50.31 186 SER A CA 1
ATOM 1474 C C . SER A 1 186 ? 16.185 -15.413 3.795 1.00 50.31 186 SER A C 1
ATOM 1476 O O . SER A 1 186 ? 17.352 -15.087 3.624 1.00 50.31 186 SER A O 1
ATOM 1478 N N . THR A 1 187 ? 15.279 -14.546 4.259 1.00 50.28 187 THR A N 1
ATOM 1479 C CA . THR A 1 187 ? 15.582 -13.133 4.559 1.00 50.28 187 THR A CA 1
ATOM 1480 C C . THR A 1 187 ? 15.441 -12.755 6.030 1.00 50.28 187 THR A C 1
ATOM 1482 O O . THR A 1 187 ? 16.100 -11.817 6.475 1.00 50.28 187 THR A O 1
ATOM 1485 N N . ILE A 1 188 ? 14.726 -13.545 6.839 1.00 53.22 188 ILE A N 1
ATOM 1486 C CA . ILE A 1 188 ? 14.752 -13.446 8.312 1.00 53.22 188 ILE A CA 1
ATOM 1487 C C . ILE A 1 188 ? 16.183 -13.618 8.869 1.00 53.22 188 ILE A C 1
ATOM 1489 O O . ILE A 1 188 ? 16.512 -13.056 9.919 1.00 53.22 188 ILE A O 1
ATOM 1493 N N . GLN A 1 189 ? 17.048 -14.337 8.144 1.00 51.28 189 GLN A N 1
ATOM 1494 C CA . GLN A 1 189 ? 18.461 -14.538 8.473 1.00 51.28 189 GLN A CA 1
ATOM 1495 C C . GLN A 1 189 ? 19.357 -13.306 8.208 1.00 51.28 189 GLN A C 1
ATOM 1497 O O . GLN A 1 189 ? 20.418 -13.202 8.821 1.00 51.28 189 GLN A O 1
ATOM 1502 N N . TYR A 1 190 ? 18.945 -12.349 7.363 1.00 52.19 190 TYR A N 1
ATOM 1503 C CA . TYR A 1 190 ? 19.793 -11.230 6.916 1.00 52.19 190 TYR A CA 1
ATOM 1504 C C . TYR A 1 190 ? 19.137 -9.857 7.167 1.00 52.19 190 TYR A C 1
ATOM 1506 O O . TYR A 1 190 ? 18.439 -9.299 6.319 1.00 52.19 190 TYR A O 1
ATOM 1514 N N . ARG A 1 191 ? 19.370 -9.290 8.359 1.00 59.38 191 ARG A N 1
ATOM 1515 C CA . ARG A 1 191 ? 18.794 -8.002 8.798 1.00 59.38 191 ARG A CA 1
ATOM 1516 C C . ARG A 1 191 ? 19.648 -6.807 8.342 1.00 59.38 191 ARG A C 1
ATOM 1518 O O . ARG A 1 191 ? 20.827 -6.747 8.667 1.00 59.38 191 ARG A O 1
ATOM 1525 N N . GLY A 1 192 ? 19.037 -5.826 7.675 1.00 50.38 192 GLY A N 1
ATOM 1526 C CA . GLY A 1 192 ? 19.667 -4.570 7.217 1.00 50.38 192 GLY A CA 1
ATOM 1527 C C . GLY A 1 192 ? 18.689 -3.719 6.394 1.00 50.38 192 GLY A C 1
ATOM 1528 O O . GLY A 1 192 ? 17.662 -4.251 5.972 1.00 50.38 192 GLY A O 1
ATOM 1529 N N . SER A 1 193 ? 18.938 -2.421 6.191 1.00 51.69 193 SER A N 1
ATOM 1530 C CA . SER A 1 193 ? 18.053 -1.562 5.379 1.00 51.69 193 SER A CA 1
ATOM 1531 C C . SER A 1 193 ? 18.595 -1.378 3.968 1.00 51.69 193 SER A C 1
ATOM 1533 O O . SER A 1 193 ? 19.789 -1.144 3.800 1.00 51.69 193 SER A O 1
ATOM 1535 N N . TYR A 1 194 ? 17.705 -1.351 2.971 1.00 55.78 194 TYR A N 1
ATOM 1536 C CA . TYR A 1 194 ? 18.093 -1.098 1.575 1.00 55.78 194 TYR A CA 1
ATOM 1537 C C . TYR A 1 194 ? 18.750 0.276 1.370 1.00 55.78 194 TYR A C 1
ATOM 1539 O O . TYR A 1 194 ? 19.487 0.492 0.412 1.00 55.78 194 TYR A O 1
ATOM 1547 N N . SER A 1 195 ? 18.504 1.220 2.281 1.00 52.81 195 SER A N 1
ATOM 1548 C CA . SER A 1 195 ? 19.139 2.539 2.257 1.00 52.81 195 SER A CA 1
ATOM 1549 C C . SER A 1 195 ? 20.592 2.519 2.734 1.00 52.81 195 SER A C 1
ATOM 1551 O O . SER A 1 195 ? 21.362 3.386 2.327 1.00 52.81 195 SER A O 1
ATOM 1553 N N . ASP A 1 196 ? 21.000 1.509 3.512 1.00 53.09 196 ASP A N 1
ATOM 1554 C CA . ASP A 1 196 ? 22.411 1.297 3.867 1.00 53.09 196 ASP A CA 1
ATOM 1555 C C . ASP A 1 196 ? 23.235 0.883 2.635 1.00 53.09 196 ASP A C 1
ATOM 1557 O O . ASP A 1 196 ? 24.432 1.148 2.558 1.00 53.09 196 ASP A O 1
ATOM 1561 N N . SER A 1 197 ? 22.591 0.214 1.673 1.00 54.19 197 SER A N 1
ATOM 1562 C CA . SER A 1 197 ? 23.246 -0.504 0.580 1.00 54.19 197 SER A CA 1
ATOM 1563 C C . SER A 1 197 ? 22.990 0.083 -0.817 1.00 54.19 197 SER A C 1
ATOM 1565 O O . SER A 1 197 ? 23.646 -0.328 -1.777 1.00 54.19 197 SER A O 1
ATOM 1567 N N . LEU A 1 198 ? 22.060 1.042 -0.938 1.00 57.66 198 LEU A N 1
ATOM 1568 C CA . LEU A 1 198 ? 21.718 1.788 -2.164 1.00 57.66 198 LEU A CA 1
ATOM 1569 C C . LEU A 1 198 ? 21.519 3.301 -1.914 1.00 57.66 198 LEU A C 1
ATOM 1571 O O . LEU A 1 198 ? 20.931 4.007 -2.739 1.00 57.66 198 LEU A O 1
ATOM 1575 N N . GLY A 1 199 ? 22.006 3.820 -0.780 1.00 54.50 199 GLY A N 1
ATOM 1576 C CA . GLY A 1 199 ? 21.751 5.193 -0.329 1.00 54.50 199 GLY A CA 1
ATOM 1577 C C . GLY A 1 199 ? 22.092 6.284 -1.352 1.00 54.50 199 GLY A C 1
ATOM 1578 O O . GLY A 1 199 ? 21.307 7.212 -1.527 1.00 54.50 199 GLY A O 1
ATOM 1579 N N . SER A 1 200 ? 23.192 6.151 -2.100 1.00 52.44 200 SER A N 1
ATOM 1580 C CA . SER A 1 200 ? 23.592 7.129 -3.127 1.00 52.44 200 SER A CA 1
ATOM 1581 C C . SER A 1 200 ? 22.604 7.266 -4.292 1.00 52.44 200 SER A C 1
ATOM 1583 O O . SER A 1 200 ? 22.552 8.328 -4.905 1.00 52.44 200 SER A O 1
ATOM 1585 N N . ALA A 1 201 ? 21.814 6.228 -4.587 1.00 51.09 201 ALA A N 1
ATOM 1586 C CA . ALA A 1 201 ? 20.846 6.232 -5.683 1.00 51.09 201 ALA A CA 1
ATOM 1587 C C . ALA A 1 201 ? 19.424 6.610 -5.234 1.00 51.09 201 ALA A C 1
ATOM 1589 O O . ALA A 1 201 ? 18.677 7.191 -6.014 1.00 51.09 201 ALA A O 1
ATOM 1590 N N . ILE A 1 202 ? 19.029 6.269 -3.997 1.00 55.50 202 ILE A N 1
ATOM 1591 C CA . ILE A 1 202 ? 17.612 6.305 -3.582 1.00 55.50 202 ILE A CA 1
ATOM 1592 C C . ILE A 1 202 ? 17.330 7.285 -2.425 1.00 55.50 202 ILE A C 1
ATOM 1594 O O . ILE A 1 202 ? 16.218 7.817 -2.326 1.00 55.50 202 ILE A O 1
ATOM 1598 N N . CYS A 1 203 ? 18.311 7.607 -1.572 1.00 55.56 203 CYS A N 1
ATOM 1599 C CA . CYS A 1 203 ? 18.041 8.399 -0.362 1.00 55.56 203 CYS A CA 1
ATOM 1600 C C . CYS A 1 203 ? 17.690 9.876 -0.591 1.00 55.56 203 CYS A C 1
ATOM 1602 O O . CYS A 1 203 ? 17.229 10.528 0.343 1.00 55.56 203 CYS A O 1
ATOM 1604 N N . GLN A 1 204 ? 17.839 10.412 -1.803 1.00 50.28 204 GLN A N 1
ATOM 1605 C CA . GLN A 1 204 ? 17.343 11.759 -2.111 1.00 50.28 204 G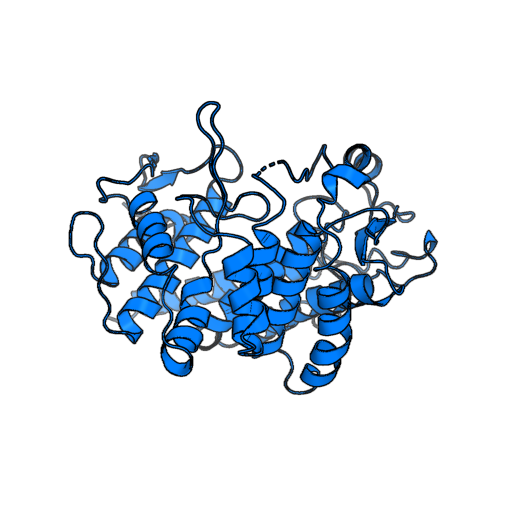LN A CA 1
ATOM 1606 C C . GLN A 1 204 ? 15.804 11.825 -2.194 1.00 50.28 204 GLN A C 1
ATOM 1608 O O . GLN A 1 204 ? 15.236 12.894 -1.990 1.00 50.28 204 GLN A O 1
ATOM 1613 N N . PHE A 1 205 ? 15.125 10.691 -2.426 1.00 51.78 205 PHE A N 1
ATOM 1614 C CA . PHE A 1 205 ? 13.688 10.654 -2.745 1.00 51.78 205 PHE A CA 1
ATOM 1615 C C . PHE A 1 205 ? 12.878 9.683 -1.878 1.00 51.78 205 PHE A C 1
ATOM 1617 O O . PHE A 1 205 ? 11.707 9.923 -1.597 1.00 51.78 205 PHE A O 1
ATOM 1624 N N . SER A 1 206 ? 13.479 8.577 -1.440 1.00 47.34 206 SER A N 1
ATOM 1625 C CA . SER A 1 206 ? 12.838 7.583 -0.572 1.00 47.34 206 SER A CA 1
ATOM 1626 C C . SER A 1 206 ? 13.880 6.906 0.313 1.00 47.34 206 SER A C 1
ATOM 1628 O O . SER A 1 206 ? 14.110 5.708 0.232 1.00 47.34 206 SER A O 1
ATOM 1630 N N . CYS A 1 207 ? 14.559 7.680 1.156 1.00 52.75 207 CYS A N 1
ATOM 1631 C CA . CYS A 1 207 ? 15.460 7.101 2.149 1.00 52.75 207 CYS A CA 1
ATOM 1632 C C . CYS A 1 207 ? 14.657 6.416 3.262 1.00 52.75 207 CYS A C 1
ATOM 1634 O O . CYS A 1 207 ? 13.711 7.012 3.774 1.00 52.75 207 CYS A O 1
ATOM 1636 N N . SER A 1 208 ? 15.081 5.224 3.689 1.00 46.84 208 SER A N 1
ATOM 1637 C CA . SER A 1 208 ? 14.670 4.585 4.948 1.00 46.84 208 SER A CA 1
ATOM 1638 C C . SER A 1 208 ? 15.281 5.386 6.100 1.00 46.84 208 SER A C 1
ATOM 1640 O O . SER A 1 208 ? 16.355 5.103 6.630 1.00 46.84 208 SER A O 1
ATOM 1642 N N . HIS A 1 209 ? 14.628 6.507 6.385 1.00 49.94 209 HIS A N 1
ATOM 1643 C CA . HIS A 1 209 ? 15.197 7.667 7.073 1.00 49.94 209 HIS A CA 1
ATOM 1644 C C . HIS A 1 209 ? 14.984 7.616 8.597 1.00 49.94 209 HIS A C 1
ATOM 1646 O O . HIS A 1 209 ? 15.494 8.504 9.294 1.00 49.94 209 HIS A O 1
ATOM 1652 N N . SER A 1 210 ? 14.202 6.587 9.050 1.00 42.09 210 SER A N 1
ATOM 1653 C CA . SER A 1 210 ? 12.606 5.685 11.250 1.00 42.09 210 SER A CA 1
ATOM 1654 C C . SER A 1 210 ? 13.114 5.149 12.674 1.00 42.09 210 SER A C 1
ATOM 1656 O O . SER A 1 210 ? 13.468 5.915 13.572 1.00 42.09 210 SER A O 1
ATOM 1658 N N . ALA A 1 211 ? 13.197 3.835 12.856 1.00 41.28 211 ALA A N 1
ATOM 1659 C CA . ALA A 1 211 ? 14.314 3.195 13.556 1.00 41.28 211 ALA A CA 1
ATOM 1660 C C . ALA A 1 211 ? 14.752 2.001 12.692 1.00 41.28 211 ALA A C 1
ATOM 1662 O O . ALA A 1 211 ? 14.666 0.847 13.104 1.00 41.28 211 ALA A O 1
ATOM 1663 N N . TYR A 1 212 ? 14.979 2.271 11.404 1.00 49.34 212 TYR A N 1
ATOM 1664 C CA . TYR A 1 212 ? 14.050 1.893 10.325 1.00 49.34 212 TYR A CA 1
ATOM 1665 C C . TYR A 1 212 ? 14.212 0.438 9.801 1.00 49.34 212 TYR A C 1
ATOM 1667 O O . TYR A 1 212 ? 14.254 0.201 8.604 1.00 49.34 212 TYR A O 1
ATOM 1675 N N . LYS A 1 213 ? 14.395 -0.540 10.713 1.00 53.88 213 LYS A N 1
ATOM 1676 C CA . LYS A 1 213 ? 14.878 -1.909 10.418 1.00 53.88 213 LYS A CA 1
ATOM 1677 C C . LYS A 1 213 ? 14.185 -3.040 11.226 1.00 53.88 213 LYS A C 1
ATOM 1679 O O . LYS A 1 213 ? 14.768 -4.105 11.409 1.00 53.88 213 LYS A O 1
ATOM 1684 N N . VAL A 1 214 ? 12.980 -2.810 11.779 1.00 57.66 214 VAL A N 1
ATOM 1685 C CA . VAL A 1 214 ? 12.205 -3.788 12.609 1.00 57.66 214 VAL A CA 1
ATOM 1686 C C . VAL A 1 214 ? 10.690 -3.774 12.291 1.00 57.66 214 VAL A C 1
ATOM 1688 O O . VAL A 1 214 ? 9.970 -4.720 12.595 1.00 57.66 214 VAL A O 1
ATOM 1691 N N . HIS A 1 215 ? 10.164 -2.732 11.653 1.00 61.94 215 HIS A N 1
ATOM 1692 C CA . HIS A 1 215 ? 8.741 -2.349 11.774 1.00 61.94 215 HIS A CA 1
ATOM 1693 C C . HIS A 1 215 ? 7.921 -2.902 10.621 1.00 61.94 215 HIS A C 1
ATOM 1695 O O . HIS A 1 215 ? 6.857 -3.476 10.810 1.00 61.94 215 HIS A O 1
ATOM 1701 N N . GLU A 1 216 ? 8.513 -2.841 9.441 1.00 67.62 216 GLU A N 1
ATOM 1702 C CA . GLU A 1 216 ? 8.124 -3.535 8.226 1.00 67.62 216 GLU A CA 1
ATOM 1703 C C . GLU A 1 216 ? 8.215 -5.054 8.439 1.00 67.62 216 GLU A C 1
ATOM 1705 O O . GLU A 1 216 ? 7.365 -5.799 7.958 1.00 67.62 216 GLU A O 1
ATOM 1710 N N . LEU A 1 217 ? 9.198 -5.519 9.228 1.00 70.56 217 LEU A N 1
ATOM 1711 C CA . LEU A 1 217 ? 9.299 -6.918 9.657 1.00 70.56 217 LEU A CA 1
ATOM 1712 C C . LEU A 1 217 ? 8.160 -7.306 10.613 1.00 70.56 217 LEU A C 1
ATOM 1714 O O . LEU A 1 217 ? 7.599 -8.385 10.452 1.00 70.56 217 LEU A O 1
ATOM 1718 N N . LEU A 1 218 ? 7.778 -6.444 11.566 1.00 72.12 218 LEU A N 1
ATOM 1719 C CA . LEU A 1 218 ? 6.604 -6.652 12.431 1.00 72.12 218 LEU A CA 1
ATOM 1720 C C . LEU A 1 218 ? 5.298 -6.691 11.619 1.00 72.12 218 LEU A C 1
ATOM 1722 O O . LEU A 1 218 ? 4.496 -7.602 11.793 1.00 72.12 218 LEU A O 1
ATOM 1726 N N . TRP A 1 219 ? 5.112 -5.735 10.712 1.00 74.75 219 TRP A N 1
ATOM 1727 C CA . TRP A 1 219 ? 3.968 -5.596 9.805 1.00 74.75 219 TRP A CA 1
ATOM 1728 C C . TRP A 1 219 ? 3.838 -6.810 8.863 1.00 74.75 219 TRP A C 1
ATOM 1730 O O . TRP A 1 219 ? 2.800 -7.477 8.842 1.00 74.75 219 TRP A O 1
ATOM 1740 N N . GLY A 1 220 ? 4.918 -7.196 8.173 1.00 76.19 220 GLY A N 1
ATOM 1741 C CA . GLY A 1 220 ? 4.976 -8.396 7.331 1.00 76.19 220 GLY A CA 1
ATOM 1742 C C . GLY A 1 220 ? 4.760 -9.697 8.113 1.00 76.19 220 GLY A C 1
ATOM 1743 O O . GLY A 1 220 ? 3.942 -10.531 7.714 1.00 76.19 220 GLY A O 1
ATOM 1744 N N . ALA A 1 221 ? 5.417 -9.860 9.267 1.00 75.75 221 ALA A N 1
ATOM 1745 C CA . ALA A 1 221 ? 5.214 -11.017 10.142 1.00 75.75 221 ALA A CA 1
ATOM 1746 C C . ALA A 1 221 ? 3.791 -11.071 10.724 1.00 75.75 221 ALA A C 1
ATOM 1748 O O . ALA A 1 221 ? 3.242 -12.160 10.878 1.00 75.75 221 ALA A O 1
ATOM 1749 N N . GLY A 1 222 ? 3.167 -9.922 11.001 1.00 75.56 222 GLY A N 1
ATOM 1750 C CA . GLY A 1 222 ? 1.778 -9.816 11.446 1.00 75.56 222 GLY A CA 1
ATOM 1751 C C . GLY A 1 222 ? 0.797 -10.337 10.396 1.00 75.56 222 GLY A C 1
ATOM 1752 O O . GLY A 1 222 ? -0.090 -11.134 10.718 1.00 75.56 222 GLY A O 1
ATOM 1753 N N . TRP A 1 223 ? 0.999 -9.975 9.124 1.00 77.62 223 TRP A N 1
ATOM 1754 C CA . TRP A 1 223 ? 0.231 -10.524 8.002 1.00 77.62 223 TRP A CA 1
ATOM 1755 C C . TRP A 1 223 ? 0.432 -12.032 7.826 1.00 77.62 223 TRP A C 1
ATOM 1757 O O . TRP A 1 223 ? -0.547 -12.767 7.685 1.00 77.62 223 TRP A O 1
ATOM 1767 N N . LEU A 1 224 ? 1.673 -12.517 7.894 1.00 77.06 224 LEU A N 1
ATOM 1768 C CA . LEU A 1 224 ? 1.988 -13.949 7.818 1.00 77.06 224 LEU A CA 1
ATOM 1769 C C . LEU A 1 224 ? 1.384 -14.751 8.962 1.00 77.06 224 LEU A C 1
ATOM 1771 O O . LEU A 1 224 ? 0.831 -15.828 8.741 1.00 77.06 224 LEU A O 1
ATOM 1775 N N . PHE A 1 225 ? 1.457 -14.228 10.183 1.00 76.00 225 PHE A N 1
ATOM 1776 C CA . PHE A 1 225 ? 0.849 -14.860 11.340 1.00 76.00 225 PHE A CA 1
ATOM 1777 C C . PHE A 1 225 ? -0.680 -14.911 11.195 1.00 76.00 225 PHE A C 1
ATOM 1779 O O . PHE A 1 225 ? -1.272 -15.969 11.405 1.00 76.00 225 PHE A O 1
ATOM 1786 N N . LYS A 1 226 ? -1.313 -13.829 10.716 1.00 75.69 226 LYS A N 1
ATOM 1787 C CA . LYS A 1 226 ? -2.749 -13.795 10.380 1.00 75.69 226 LYS A CA 1
ATOM 1788 C C . LYS A 1 226 ? -3.133 -14.815 9.296 1.00 75.69 226 LYS A C 1
ATOM 1790 O O . LYS A 1 226 ? -4.240 -15.343 9.344 1.00 75.69 226 LYS A O 1
ATOM 1795 N N . ALA A 1 227 ? -2.255 -15.079 8.325 1.00 76.50 227 ALA A N 1
ATOM 1796 C CA . ALA A 1 227 ? -2.519 -15.997 7.210 1.00 76.50 227 ALA A CA 1
ATOM 1797 C C . ALA A 1 227 ? -2.266 -17.475 7.546 1.00 76.50 227 ALA A C 1
ATOM 1799 O O . ALA A 1 227 ? -2.993 -18.345 7.074 1.00 76.50 227 ALA A O 1
ATOM 1800 N N . THR A 1 228 ? -1.245 -17.765 8.354 1.00 74.19 228 THR A N 1
ATOM 1801 C CA . THR A 1 228 ? -0.772 -19.137 8.620 1.00 74.19 228 THR A CA 1
ATOM 1802 C C . THR A 1 228 ? -1.144 -19.670 10.001 1.00 74.19 228 THR A C 1
ATOM 1804 O O . THR A 1 228 ? -1.131 -20.880 10.205 1.00 74.19 228 THR A O 1
ATOM 1807 N N . ASN A 1 229 ? -1.428 -18.790 10.970 1.00 73.06 229 ASN A N 1
ATOM 1808 C CA . ASN A 1 229 ? -1.526 -19.117 12.396 1.00 73.06 229 ASN A CA 1
ATOM 1809 C C . ASN A 1 229 ? -0.285 -19.874 12.938 1.00 73.06 229 ASN A C 1
ATOM 1811 O O . ASN A 1 229 ? -0.382 -20.621 13.910 1.00 73.06 229 ASN A O 1
ATOM 1815 N N . ASN A 1 230 ? 0.890 -19.713 12.314 1.00 75.31 230 ASN A N 1
ATOM 1816 C CA . ASN A 1 230 ? 2.110 -20.394 12.743 1.00 75.31 230 ASN A CA 1
ATOM 1817 C C . ASN A 1 230 ? 2.774 -19.639 13.909 1.00 75.31 230 ASN A C 1
ATOM 1819 O O . ASN A 1 230 ? 3.179 -18.482 13.764 1.00 75.31 230 ASN A O 1
ATOM 1823 N N . VAL A 1 231 ? 2.930 -20.312 15.056 1.00 77.31 231 VAL A N 1
ATOM 1824 C CA . VAL A 1 231 ? 3.520 -19.747 16.284 1.00 77.31 231 VAL A CA 1
ATOM 1825 C C . VAL A 1 231 ? 4.946 -19.217 16.087 1.00 77.31 231 VAL A C 1
ATOM 1827 O O . VAL A 1 231 ? 5.347 -18.294 16.794 1.00 77.31 231 VAL A O 1
ATOM 1830 N N . TYR A 1 232 ? 5.686 -19.721 15.090 1.00 78.94 232 TYR A N 1
ATOM 1831 C CA . TYR A 1 232 ? 6.994 -19.190 14.699 1.00 78.94 232 TYR A CA 1
ATOM 1832 C C . TYR A 1 232 ? 6.942 -17.677 14.445 1.00 78.94 232 TYR A C 1
ATOM 1834 O O . TYR A 1 232 ? 7.751 -16.934 14.998 1.00 78.94 232 TYR A O 1
ATOM 1842 N N . TYR A 1 233 ? 5.947 -17.195 13.691 1.00 75.06 233 TYR A N 1
ATOM 1843 C CA . TYR A 1 233 ? 5.813 -15.766 13.401 1.00 75.06 233 TYR A CA 1
ATOM 1844 C C . TYR A 1 233 ? 5.429 -14.951 14.632 1.00 75.06 233 TYR A C 1
ATOM 1846 O O . TYR A 1 233 ? 5.904 -13.832 14.788 1.00 75.06 233 TYR A O 1
ATOM 1854 N N . TYR A 1 234 ? 4.633 -15.506 15.547 1.00 72.94 234 TYR A N 1
ATOM 1855 C CA . TYR A 1 234 ? 4.280 -14.811 16.786 1.00 72.94 234 TYR A CA 1
ATOM 1856 C C . TYR A 1 234 ? 5.464 -14.725 17.763 1.00 72.94 234 TYR A C 1
ATOM 1858 O O . TYR A 1 234 ? 5.677 -13.697 18.404 1.00 72.94 234 TYR A O 1
ATOM 1866 N N . ASN A 1 235 ? 6.297 -15.767 17.820 1.00 74.81 235 ASN A N 1
ATOM 1867 C CA . ASN A 1 235 ? 7.569 -15.738 18.543 1.00 74.81 235 ASN A CA 1
ATOM 1868 C C . ASN A 1 235 ? 8.573 -14.778 17.884 1.00 74.81 235 ASN A C 1
ATOM 1870 O O . ASN A 1 235 ? 9.275 -14.057 18.591 1.00 74.81 235 ASN A O 1
ATOM 1874 N N . PHE A 1 236 ? 8.594 -14.692 16.551 1.00 74.88 236 PHE A N 1
ATOM 1875 C CA . PHE A 1 236 ? 9.399 -13.711 15.825 1.00 74.88 236 PHE A CA 1
ATOM 1876 C C . PHE A 1 236 ? 8.952 -12.272 16.138 1.00 74.88 236 PHE A C 1
ATOM 1878 O O . PHE A 1 236 ? 9.782 -11.470 16.564 1.00 74.88 236 PHE A O 1
ATOM 1885 N N . ILE A 1 237 ? 7.649 -11.972 16.066 1.00 73.19 237 ILE A N 1
ATOM 1886 C CA . ILE A 1 237 ? 7.048 -10.684 16.471 1.00 73.19 237 ILE A CA 1
ATOM 1887 C C . ILE A 1 237 ? 7.442 -10.315 17.911 1.00 73.19 237 ILE A C 1
ATOM 1889 O O . ILE A 1 237 ? 7.882 -9.193 18.161 1.00 73.19 237 ILE A O 1
ATOM 1893 N N . LYS A 1 238 ? 7.376 -11.265 18.856 1.00 71.69 238 LYS A N 1
ATOM 1894 C CA . LYS A 1 238 ? 7.875 -11.060 20.228 1.00 71.69 238 LYS A CA 1
ATOM 1895 C C . LYS A 1 238 ? 9.373 -10.745 20.266 1.00 71.69 238 LYS A C 1
ATOM 1897 O O . LYS A 1 238 ? 9.758 -9.791 20.934 1.00 71.69 238 LYS A O 1
ATOM 1902 N N . SER A 1 239 ? 10.203 -11.501 19.541 1.00 71.56 239 SER A N 1
ATOM 1903 C CA . SER A 1 239 ? 11.665 -11.317 19.508 1.00 71.56 239 SER A CA 1
ATOM 1904 C C . SER A 1 239 ? 12.100 -9.960 18.938 1.00 71.56 239 SER A C 1
ATOM 1906 O O . SER A 1 239 ? 13.155 -9.446 19.299 1.00 71.56 239 SER A O 1
ATOM 1908 N N . LEU A 1 240 ? 11.277 -9.362 18.070 1.00 68.25 240 LEU A N 1
ATOM 1909 C CA . LEU A 1 240 ? 11.498 -8.025 17.521 1.00 68.25 240 LEU A CA 1
ATOM 1910 C C . LEU A 1 240 ? 11.222 -6.912 18.548 1.00 68.25 240 LEU A C 1
ATOM 1912 O O . LEU A 1 240 ? 11.821 -5.839 18.448 1.00 68.25 240 LEU A O 1
ATOM 1916 N N . GLY A 1 241 ? 10.366 -7.168 19.544 1.00 57.84 241 GLY A N 1
ATOM 1917 C CA . GLY A 1 241 ? 10.049 -6.275 20.660 1.00 57.84 241 GLY A CA 1
ATOM 1918 C C . GLY A 1 241 ? 9.274 -5.017 20.252 1.00 57.84 241 GLY A C 1
ATOM 1919 O O . GLY A 1 241 ? 9.862 -4.045 19.773 1.00 57.84 241 GLY A O 1
ATOM 1920 N N . ALA A 1 242 ? 7.969 -5.005 20.512 1.00 53.47 242 ALA A N 1
ATOM 1921 C CA . ALA A 1 242 ? 7.072 -3.872 20.290 1.00 53.47 242 ALA A CA 1
ATOM 1922 C C . ALA A 1 242 ? 6.827 -3.164 21.636 1.00 53.47 242 ALA A C 1
ATOM 1924 O O . ALA A 1 242 ? 6.254 -3.772 22.533 1.00 53.47 242 ALA A O 1
ATOM 1925 N N . ASN A 1 243 ? 7.384 -1.959 21.825 1.00 50.38 243 ASN A N 1
ATOM 1926 C CA . ASN A 1 243 ? 7.468 -1.273 23.130 1.00 50.38 243 ASN A CA 1
ATOM 1927 C C . ASN A 1 243 ? 7.618 0.260 22.988 1.00 50.38 243 ASN A C 1
ATOM 1929 O O . ASN A 1 243 ? 8.369 0.892 23.730 1.00 50.38 243 ASN A O 1
ATOM 1933 N N . ALA A 1 244 ? 6.962 0.882 22.003 1.00 52.19 244 ALA A N 1
ATOM 1934 C CA . ALA A 1 244 ? 7.067 2.331 21.816 1.00 52.19 244 ALA A CA 1
ATOM 1935 C C . ALA A 1 244 ? 5.780 2.955 21.279 1.00 52.19 244 ALA A C 1
ATOM 1937 O O . ALA A 1 244 ? 5.259 2.569 20.236 1.00 52.19 244 ALA A O 1
ATOM 1938 N N . ALA A 1 245 ? 5.292 3.967 21.988 1.00 55.25 245 ALA A N 1
ATOM 1939 C CA . ALA A 1 245 ? 4.039 4.615 21.655 1.00 55.25 245 ALA A CA 1
ATOM 1940 C C . ALA A 1 245 ? 4.232 5.661 20.543 1.00 55.25 245 ALA A C 1
ATOM 1942 O O . ALA A 1 245 ? 4.874 6.697 20.737 1.00 55.25 245 ALA A O 1
ATOM 1943 N N . THR A 1 246 ? 3.635 5.392 19.384 1.00 62.75 246 THR A N 1
ATOM 1944 C CA . THR A 1 246 ? 3.609 6.280 18.217 1.00 62.75 246 THR A CA 1
ATOM 1945 C C . THR A 1 246 ? 2.207 6.840 17.979 1.00 62.75 246 THR A C 1
ATOM 1947 O O . THR A 1 246 ? 1.231 6.391 18.575 1.00 62.75 246 THR A O 1
ATOM 1950 N N . ASP A 1 247 ? 2.109 7.847 17.121 1.00 63.44 247 ASP A N 1
ATOM 1951 C CA . ASP A 1 247 ? 0.866 8.499 16.721 1.00 63.44 247 ASP A CA 1
ATOM 1952 C C . ASP A 1 247 ? 0.798 8.762 15.202 1.00 63.44 247 ASP A C 1
ATOM 1954 O O . ASP A 1 247 ? -0.124 9.436 14.739 1.00 63.44 247 ASP A O 1
ATOM 1958 N N . ILE A 1 248 ? 1.755 8.233 14.425 1.00 71.00 248 ILE A N 1
ATOM 1959 C CA . ILE A 1 248 ? 1.855 8.355 12.962 1.00 71.00 248 ILE A CA 1
ATOM 1960 C C . ILE A 1 248 ? 1.918 6.957 12.339 1.00 71.00 248 ILE A C 1
ATOM 1962 O O . ILE A 1 248 ? 2.622 6.072 12.819 1.00 71.00 248 ILE A O 1
ATOM 1966 N N . PHE A 1 249 ? 1.201 6.787 11.231 1.00 76.31 249 PHE A N 1
ATOM 1967 C CA . PHE A 1 249 ? 1.264 5.619 10.361 1.00 76.31 249 PHE A CA 1
ATOM 1968 C C . PHE A 1 249 ? 1.420 6.102 8.912 1.00 76.31 249 PHE A C 1
ATOM 1970 O O . PHE A 1 249 ? 0.679 6.988 8.482 1.00 76.31 249 PHE A O 1
ATOM 1977 N N . SER A 1 250 ? 2.407 5.574 8.186 1.00 74.44 250 SER A N 1
ATOM 1978 C CA . SER A 1 250 ? 2.679 5.830 6.764 1.00 74.44 250 SER A CA 1
ATOM 1979 C C . SER A 1 250 ? 3.660 4.789 6.205 1.00 74.44 250 SER A C 1
ATOM 1981 O O . SER A 1 250 ? 4.094 3.890 6.928 1.00 74.44 250 SER A O 1
ATOM 1983 N N . TRP A 1 251 ? 4.022 4.933 4.927 1.00 64.88 251 TRP A N 1
ATOM 1984 C CA . TRP A 1 251 ? 4.959 4.065 4.214 1.00 64.88 251 TRP A CA 1
ATOM 1985 C C . TRP A 1 251 ? 6.360 4.005 4.864 1.00 64.88 251 TRP A C 1
ATOM 1987 O O . TRP A 1 251 ? 6.816 2.914 5.189 1.00 64.88 251 TRP A O 1
ATOM 1997 N N . ASP A 1 252 ? 7.004 5.150 5.132 1.00 49.16 252 ASP A N 1
ATOM 1998 C CA . ASP A 1 252 ? 8.320 5.261 5.813 1.00 49.16 252 ASP A CA 1
ATOM 1999 C C . ASP A 1 252 ? 8.186 5.286 7.344 1.00 49.16 252 ASP A C 1
ATOM 2001 O O . ASP A 1 252 ? 8.993 4.734 8.094 1.00 49.16 252 ASP A O 1
ATOM 2005 N N . LYS A 1 253 ? 7.142 5.964 7.834 1.00 58.09 253 LYS A N 1
ATOM 2006 C CA . LYS A 1 253 ? 6.991 6.313 9.247 1.00 58.09 253 LYS A CA 1
ATOM 2007 C C . LYS A 1 253 ? 5.724 5.726 9.817 1.00 58.09 253 LYS A C 1
ATOM 2009 O O . LYS A 1 253 ? 4.681 6.365 9.903 1.00 58.09 253 LYS A O 1
ATOM 2014 N N . LYS A 1 254 ? 5.891 4.555 10.408 1.00 52.62 254 LYS A N 1
ATOM 2015 C CA . LYS A 1 254 ? 5.046 4.079 11.499 1.00 52.62 254 LYS A CA 1
ATOM 2016 C C . LYS A 1 254 ? 5.483 4.746 12.836 1.00 52.62 254 LYS A C 1
ATOM 2018 O O . LYS A 1 254 ? 5.654 4.060 13.840 1.00 52.62 254 LYS A O 1
ATOM 2023 N N . TYR A 1 255 ? 5.850 6.046 12.796 1.00 40.78 255 TYR A N 1
ATOM 2024 C CA . TYR A 1 255 ? 6.806 6.697 13.720 1.00 40.78 255 TYR A CA 1
ATOM 2025 C C . TYR A 1 255 ? 6.752 8.243 13.790 1.00 40.78 255 TYR A C 1
ATOM 2027 O O . TYR A 1 255 ? 6.380 8.897 12.821 1.00 40.78 255 TYR A O 1
ATOM 2035 N N . VAL A 1 256 ? 7.236 8.839 14.894 1.00 30.55 256 VAL A N 1
ATOM 2036 C CA . VAL A 1 256 ? 7.243 10.295 15.179 1.00 30.55 256 VAL A CA 1
ATOM 2037 C C . VAL A 1 256 ? 8.574 10.761 15.811 1.00 30.55 256 VAL A C 1
ATOM 2039 O O . VAL A 1 256 ? 9.285 9.951 16.398 1.00 30.55 256 VAL A O 1
ATOM 2042 N N . LYS A 1 257 ? 8.937 12.056 15.704 1.00 30.31 257 LYS A N 1
ATOM 2043 C CA . LYS A 1 257 ? 10.206 12.623 16.226 1.00 30.31 257 LYS A CA 1
ATOM 2044 C C . LYS A 1 257 ? 10.006 13.906 17.049 1.00 30.31 257 LYS A C 1
ATOM 2046 O O . LYS A 1 257 ? 9.514 14.899 16.518 1.00 30.31 257 LYS A O 1
ATOM 2051 N N . LYS A 1 258 ? 10.526 13.934 18.284 1.00 30.67 258 LYS A N 1
ATOM 2052 C CA . LYS A 1 258 ? 10.952 15.163 18.987 1.00 30.67 258 LYS A CA 1
ATOM 2053 C C . LYS A 1 258 ? 12.114 14.844 19.946 1.00 30.67 258 LYS A C 1
ATOM 2055 O O . LYS A 1 258 ? 11.999 13.933 20.748 1.00 30.67 258 LYS A O 1
ATOM 2060 N N . ASN A 1 259 ? 13.206 15.604 19.829 1.00 31.39 259 ASN A N 1
ATOM 2061 C CA . ASN A 1 259 ? 14.386 15.687 20.711 1.00 31.39 259 ASN A CA 1
ATOM 2062 C C . ASN A 1 259 ? 15.104 14.379 21.140 1.00 31.39 259 ASN A C 1
ATOM 2064 O O . ASN A 1 259 ? 14.819 13.811 22.186 1.00 31.39 259 ASN A O 1
ATOM 2068 N N . ASN A 1 260 ? 16.141 14.012 20.375 1.00 32.66 260 ASN A N 1
ATOM 2069 C CA . ASN A 1 260 ? 17.434 13.426 20.795 1.00 32.66 260 ASN A CA 1
ATOM 2070 C C . ASN A 1 260 ? 17.530 12.284 21.838 1.00 32.66 260 ASN A C 1
ATOM 2072 O O . ASN A 1 260 ? 18.625 12.059 22.344 1.00 32.66 260 ASN A O 1
ATOM 2076 N N . TYR A 1 261 ? 16.491 11.482 22.075 1.00 28.19 261 TYR A N 1
ATOM 2077 C CA . TYR A 1 261 ? 16.648 10.146 22.673 1.00 28.19 261 TYR A CA 1
ATOM 2078 C C . TYR A 1 261 ? 15.856 9.084 21.899 1.00 28.19 261 TYR A C 1
ATOM 2080 O O . TYR A 1 261 ? 14.855 9.383 21.246 1.00 28.19 261 TYR A O 1
ATOM 2088 N N . ALA A 1 262 ? 16.370 7.851 21.892 1.00 31.23 262 ALA A N 1
ATOM 2089 C CA . ALA A 1 262 ? 15.907 6.780 21.012 1.00 31.23 262 ALA A CA 1
ATOM 2090 C C . ALA A 1 262 ? 14.518 6.237 21.399 1.00 31.23 262 ALA A C 1
ATOM 2092 O O . ALA A 1 262 ? 14.238 5.992 22.569 1.00 31.23 262 ALA A O 1
ATOM 2093 N N . LEU A 1 263 ? 13.679 5.984 20.392 1.00 28.67 263 LEU A N 1
ATOM 2094 C CA . LEU A 1 263 ? 12.364 5.340 20.491 1.00 28.67 263 LEU A CA 1
ATOM 2095 C C . LEU A 1 263 ? 12.188 4.364 19.312 1.00 28.67 263 LEU A C 1
ATOM 2097 O O . LEU A 1 263 ? 13.002 4.360 18.387 1.00 28.67 263 LEU A O 1
ATOM 2101 N N . LYS A 1 264 ? 11.125 3.546 19.321 1.00 40.12 264 LYS A N 1
ATOM 2102 C CA . LYS A 1 264 ? 10.734 2.729 18.158 1.00 40.12 264 LYS A CA 1
ATOM 2103 C C . LYS A 1 264 ? 9.465 3.254 17.450 1.00 40.12 264 LYS A C 1
ATOM 2105 O O . LYS A 1 264 ? 8.622 3.899 18.073 1.00 40.12 264 LYS A O 1
ATOM 2110 N N . PRO A 1 265 ? 9.319 2.940 16.155 1.00 39.31 265 PRO A N 1
ATOM 2111 C CA . PRO A 1 265 ? 8.051 2.774 15.437 1.00 39.31 265 PRO A CA 1
ATOM 2112 C C . PRO A 1 265 ? 7.220 1.588 15.959 1.00 39.31 265 PRO A C 1
ATOM 2114 O O . PRO A 1 265 ? 7.606 0.925 16.924 1.00 39.31 265 PRO A O 1
ATOM 2117 N N . HIS A 1 266 ? 6.095 1.293 15.297 1.00 45.53 266 HIS A N 1
ATOM 2118 C CA . HIS A 1 266 ? 5.198 0.202 15.689 1.00 45.53 266 HIS A CA 1
ATOM 2119 C C . HIS A 1 266 ? 4.488 -0.501 14.517 1.00 45.53 266 HIS A C 1
ATOM 2121 O O . HIS A 1 266 ? 4.383 0.059 13.429 1.00 45.53 266 HIS A O 1
ATOM 2127 N N . ASP A 1 267 ? 3.931 -1.694 14.763 1.00 49.81 267 ASP A N 1
ATOM 2128 C CA . ASP A 1 267 ? 2.802 -2.213 13.970 1.00 49.81 267 ASP A CA 1
ATOM 2129 C C . ASP A 1 267 ? 1.459 -1.767 14.581 1.00 49.81 267 ASP A C 1
ATOM 2131 O O . ASP A 1 267 ? 1.368 -1.497 15.785 1.00 49.81 267 ASP A O 1
ATOM 2135 N N . ARG A 1 268 ? 0.404 -1.734 13.754 1.00 44.00 268 ARG A N 1
ATOM 2136 C CA . ARG A 1 268 ? -0.987 -1.596 14.199 1.00 44.00 268 ARG A CA 1
ATOM 2137 C C . ARG A 1 268 ? -2.025 -2.409 13.398 1.00 44.00 268 ARG A C 1
ATOM 2139 O O . ARG A 1 268 ? -3.212 -2.071 13.457 1.00 44.00 268 ARG A O 1
ATOM 2146 N N . ILE A 1 269 ? -1.626 -3.479 12.695 1.00 42.94 269 ILE A N 1
ATOM 2147 C CA . ILE A 1 269 ? -2.550 -4.567 12.294 1.00 42.94 269 ILE A CA 1
ATOM 2148 C C . ILE A 1 269 ? -2.950 -5.378 13.534 1.00 42.94 269 ILE A C 1
ATOM 2150 O O . ILE A 1 269 ? -4.088 -5.852 13.644 1.00 42.94 269 ILE A O 1
ATOM 2154 N N . LEU A 1 270 ? -1.970 -5.569 14.427 1.00 43.56 270 LEU A N 1
ATOM 2155 C CA . LEU A 1 270 ? -1.739 -6.790 15.199 1.00 43.56 270 LEU A CA 1
ATOM 2156 C C . LEU A 1 270 ? -2.993 -7.398 15.839 1.00 43.56 270 LEU A C 1
ATOM 2158 O O . LEU A 1 270 ? -3.232 -8.585 15.642 1.00 43.56 270 LEU A O 1
ATOM 2162 N N . SER A 1 271 ? -3.865 -6.575 16.428 1.00 44.34 271 SER A N 1
ATOM 2163 C CA . SER A 1 271 ? -5.229 -6.866 16.921 1.00 44.34 271 SER A CA 1
ATOM 2164 C C . SER A 1 271 ? -6.027 -7.999 16.235 1.00 44.34 271 SER A C 1
ATOM 2166 O O . SER A 1 271 ? -6.703 -8.777 16.908 1.00 44.34 271 SER A O 1
ATOM 2168 N N . THR A 1 272 ? -5.982 -8.149 14.901 1.00 41.06 272 THR A N 1
ATOM 2169 C CA . THR A 1 272 ? -6.716 -9.253 14.236 1.00 41.06 272 THR A CA 1
ATOM 2170 C C . THR A 1 272 ? -5.989 -10.591 14.352 1.00 41.06 272 THR A C 1
ATOM 2172 O O . THR A 1 272 ? -6.623 -11.635 14.491 1.00 41.06 272 THR A O 1
ATOM 2175 N N . ALA A 1 273 ? -4.659 -10.565 14.284 1.00 40.91 273 ALA A N 1
ATOM 2176 C CA . ALA A 1 273 ? -3.826 -11.733 14.518 1.00 40.91 273 ALA A CA 1
ATOM 2177 C C . ALA A 1 273 ? -3.731 -12.036 16.028 1.00 40.91 273 ALA A C 1
ATOM 2179 O O . ALA A 1 273 ? -3.709 -13.198 16.415 1.00 40.91 273 ALA A O 1
ATOM 2180 N N . GLU A 1 274 ? -3.797 -11.015 16.890 1.00 51.19 274 GLU A N 1
ATOM 2181 C CA . GLU A 1 274 ? -3.985 -11.168 18.337 1.00 51.19 274 GLU A CA 1
ATOM 2182 C C . GLU A 1 274 ? -5.248 -11.948 18.665 1.00 51.19 274 GLU A C 1
ATOM 2184 O O . GLU A 1 274 ? -5.154 -12.867 19.457 1.00 51.19 274 GLU A O 1
ATOM 2189 N N . LYS A 1 275 ? -6.401 -11.689 18.030 1.00 52.59 275 LYS A N 1
ATOM 2190 C CA . LYS A 1 275 ? -7.603 -12.504 18.285 1.00 52.59 275 LYS A CA 1
ATOM 2191 C C . LYS A 1 275 ? -7.366 -13.994 17.994 1.00 52.59 275 LYS A C 1
ATOM 2193 O O . LYS A 1 275 ? -7.833 -14.842 18.748 1.00 52.59 275 LYS A O 1
ATOM 2198 N N . LEU A 1 276 ? -6.615 -14.318 16.939 1.00 47.84 276 LEU A N 1
ATOM 2199 C CA . LEU A 1 276 ? -6.204 -15.694 16.632 1.00 47.84 276 LEU A CA 1
ATOM 2200 C C . LEU A 1 276 ? -5.219 -16.244 17.684 1.00 47.84 276 LEU A C 1
ATOM 2202 O O . LEU A 1 276 ? -5.413 -17.361 18.162 1.00 47.84 276 LEU A O 1
ATOM 2206 N N . ALA A 1 277 ? -4.221 -15.457 18.108 1.00 48.34 277 ALA A N 1
ATOM 2207 C CA . ALA A 1 277 ? -3.284 -15.823 19.177 1.00 48.34 277 ALA A CA 1
ATOM 2208 C C . ALA A 1 277 ? -3.950 -15.979 20.550 1.00 48.34 277 ALA A C 1
ATOM 2210 O O . ALA A 1 277 ? -3.594 -16.875 21.302 1.00 48.34 277 ALA A O 1
ATOM 2211 N N . GLU A 1 278 ? -4.913 -15.136 20.892 1.00 52.91 278 GLU A N 1
ATOM 2212 C CA . GLU A 1 278 ? -5.623 -15.148 22.163 1.00 52.91 278 GLU A CA 1
ATOM 2213 C C . GLU A 1 278 ? -6.559 -16.355 22.225 1.00 52.91 278 GLU A C 1
ATOM 2215 O O . GLU A 1 278 ? -6.490 -17.127 23.177 1.00 52.91 278 GLU A O 1
ATOM 2220 N N . GLN A 1 279 ? -7.356 -16.583 21.173 1.00 52.12 279 GLN A N 1
ATOM 2221 C CA . GLN A 1 279 ? -8.297 -17.705 21.108 1.00 52.12 279 GLN A CA 1
ATOM 2222 C C . GLN A 1 279 ? -7.620 -19.079 21.003 1.00 52.12 279 GLN A C 1
ATOM 2224 O O . GLN A 1 279 ? -8.212 -20.064 21.435 1.00 52.12 279 GLN A O 1
ATOM 2229 N N . ARG A 1 280 ? -6.419 -19.175 20.412 1.00 50.88 280 ARG A N 1
ATOM 2230 C CA . ARG A 1 280 ? -5.731 -20.465 20.180 1.00 50.88 280 ARG A CA 1
ATOM 2231 C C . ARG A 1 280 ? -4.504 -20.703 21.057 1.00 50.88 280 ARG A C 1
ATOM 2233 O O . ARG A 1 280 ? -4.102 -21.851 21.220 1.00 50.88 280 ARG A O 1
ATOM 2240 N N . HIS A 1 281 ? -3.893 -19.644 21.585 1.00 52.09 281 HIS A N 1
ATOM 2241 C CA . HIS A 1 281 ? -2.611 -19.700 22.297 1.00 52.09 281 HIS A CA 1
ATOM 2242 C C . HIS A 1 281 ? -2.571 -18.836 23.579 1.00 52.09 281 HIS A C 1
ATOM 2244 O O . HIS A 1 281 ? -1.557 -18.849 24.271 1.00 52.09 281 HIS A O 1
ATOM 2250 N N . GLY A 1 282 ? -3.645 -18.108 23.927 1.00 47.62 282 GLY A N 1
ATOM 2251 C CA . GLY A 1 282 ? -3.797 -17.409 25.210 1.00 47.62 282 GLY A CA 1
ATOM 2252 C C . GLY A 1 282 ? -2.985 -16.119 25.403 1.00 47.62 282 GLY A C 1
ATOM 2253 O O . GLY A 1 282 ? -2.714 -15.754 26.544 1.00 47.62 282 GLY A O 1
ATOM 2254 N N . ILE A 1 283 ? -2.567 -15.421 24.335 1.00 49.72 283 ILE A N 1
ATOM 2255 C CA . ILE A 1 283 ? -1.590 -14.310 24.427 1.00 49.72 283 ILE A CA 1
ATOM 2256 C C . ILE A 1 283 ? -2.121 -12.995 23.825 1.00 49.72 283 ILE A C 1
ATOM 2258 O O . ILE A 1 283 ? -2.738 -13.015 22.764 1.00 49.72 283 ILE A O 1
ATOM 2262 N N . LYS A 1 284 ? -1.867 -11.856 24.501 1.00 56.69 284 LYS A N 1
ATOM 2263 C CA . LYS A 1 284 ? -2.546 -10.558 24.263 1.00 56.69 284 LYS A CA 1
ATOM 2264 C C . LYS A 1 284 ? -1.675 -9.261 24.175 1.00 56.69 284 LYS A C 1
ATOM 2266 O O . LYS A 1 284 ? -2.214 -8.198 24.477 1.00 56.69 284 LYS A O 1
ATOM 2271 N N . PRO A 1 285 ? -0.357 -9.247 23.857 1.00 57.59 285 PRO A N 1
ATOM 2272 C CA . PRO A 1 285 ? 0.552 -8.200 24.363 1.00 57.59 285 PRO A CA 1
ATOM 2273 C C . PRO A 1 285 ? 0.444 -6.794 23.750 1.00 57.59 285 PRO A C 1
ATOM 2275 O O . PRO A 1 285 ? 1.104 -5.893 24.258 1.00 57.59 285 PRO A O 1
ATOM 2278 N N . TYR A 1 286 ? -0.322 -6.587 22.674 1.00 61.78 286 TYR A N 1
ATOM 2279 C CA . TYR A 1 286 ? -0.248 -5.345 21.885 1.00 61.78 286 TYR A CA 1
ATOM 2280 C C . TYR A 1 286 ? -1.588 -4.600 21.742 1.00 61.78 286 TYR A C 1
ATOM 2282 O O . TYR A 1 286 ? -1.591 -3.463 21.267 1.00 61.78 286 TYR A O 1
ATOM 2290 N N . LYS A 1 287 ? -2.696 -5.146 22.278 1.00 69.00 287 LYS A N 1
ATOM 2291 C CA . LYS A 1 287 ? -3.984 -4.440 22.452 1.00 69.00 287 LYS A CA 1
ATOM 2292 C C . LYS A 1 287 ? -3.793 -3.066 23.104 1.00 69.00 287 LYS A C 1
ATOM 2294 O O . LYS A 1 287 ? -4.291 -2.073 22.583 1.00 69.00 287 LYS A O 1
ATOM 2299 N N . GLN A 1 288 ? -3.022 -3.013 24.194 1.00 72.19 288 GLN A N 1
ATOM 2300 C CA . GLN A 1 288 ? -2.697 -1.767 24.895 1.00 72.19 288 GLN A CA 1
ATOM 2301 C C . GLN A 1 288 ? -1.983 -0.771 23.977 1.00 72.19 288 GLN A C 1
ATOM 2303 O O . GLN A 1 288 ? -2.366 0.384 23.907 1.00 72.19 288 GLN A O 1
ATOM 2308 N N . GLN A 1 289 ? -0.991 -1.226 23.214 1.00 71.06 289 GLN A N 1
ATOM 2309 C CA . GLN A 1 289 ? -0.185 -0.365 22.343 1.00 71.06 289 GLN A CA 1
ATOM 2310 C C . GLN A 1 289 ? -0.977 0.113 21.107 1.00 71.06 289 GLN A C 1
ATOM 2312 O O . GLN A 1 289 ? -0.697 1.182 20.561 1.00 71.06 289 GLN A O 1
ATOM 2317 N N . ALA A 1 290 ? -2.015 -0.629 20.697 1.00 71.56 290 ALA A N 1
ATOM 2318 C CA . ALA A 1 290 ? -3.027 -0.132 19.773 1.00 71.56 290 ALA A CA 1
ATOM 2319 C C . ALA A 1 290 ? -3.896 0.955 20.433 1.00 71.56 290 ALA A C 1
ATOM 2321 O O . ALA A 1 290 ? -4.075 2.010 19.829 1.00 71.56 290 ALA A O 1
ATOM 2322 N N . GLU A 1 291 ? -4.396 0.739 21.654 1.00 76.19 291 GLU A N 1
ATOM 2323 C CA . GLU A 1 291 ? -5.169 1.733 22.422 1.00 76.19 291 GLU A CA 1
ATOM 2324 C C . GLU A 1 291 ? -4.376 3.029 22.661 1.00 76.19 291 GLU A C 1
ATOM 2326 O O . GLU A 1 291 ? -4.875 4.105 22.331 1.00 76.19 291 GLU A O 1
ATOM 2331 N N . ASP A 1 292 ? -3.109 2.935 23.069 1.00 77.81 292 ASP A N 1
ATOM 2332 C CA . ASP A 1 292 ? -2.189 4.065 23.249 1.00 77.81 292 ASP A CA 1
ATOM 2333 C C . ASP A 1 292 ? -2.060 4.919 21.973 1.00 77.81 292 ASP A C 1
ATOM 2335 O O . ASP A 1 292 ? -2.041 6.151 22.043 1.00 77.81 292 ASP A O 1
ATOM 2339 N N . PHE A 1 293 ? -2.011 4.284 20.792 1.00 78.06 293 PHE A N 1
ATOM 2340 C CA . PHE A 1 293 ? -2.022 4.988 19.504 1.00 78.06 293 PHE A CA 1
ATOM 2341 C C . PHE A 1 293 ? -3.336 5.751 19.294 1.00 78.06 293 PHE A C 1
ATOM 2343 O O . PHE A 1 293 ? -3.311 6.900 18.854 1.00 78.06 293 PHE A O 1
ATOM 2350 N N . MET A 1 294 ? -4.488 5.157 19.637 1.00 80.81 294 MET A N 1
ATOM 2351 C CA . MET A 1 294 ? -5.788 5.841 19.545 1.00 80.81 294 MET A CA 1
ATOM 2352 C C . MET A 1 294 ? -5.825 7.077 20.435 1.00 80.81 294 MET A C 1
ATOM 2354 O O . MET A 1 294 ? -6.220 8.162 20.009 1.00 80.81 294 MET A O 1
ATOM 2358 N N . CYS A 1 295 ? -5.382 6.919 21.679 1.00 82.56 295 CYS A N 1
ATOM 2359 C CA . CYS A 1 295 ? -5.410 7.990 22.656 1.00 82.56 295 CYS A CA 1
ATOM 2360 C C . CYS A 1 295 ? -4.521 9.172 22.236 1.00 82.56 295 CYS A C 1
ATOM 2362 O O . CYS A 1 295 ? -4.770 10.297 22.658 1.00 82.56 295 CYS A O 1
ATOM 2364 N N . ARG A 1 296 ? -3.534 8.966 21.356 1.00 82.00 296 ARG A N 1
ATOM 2365 C CA . ARG A 1 296 ? -2.670 10.036 20.826 1.00 82.00 296 ARG A CA 1
ATOM 2366 C C . ARG A 1 296 ? -3.214 10.760 19.590 1.00 82.00 296 ARG A C 1
ATOM 2368 O O . ARG A 1 296 ? -2.701 11.829 19.254 1.00 82.00 296 ARG A O 1
ATOM 2375 N N . ILE A 1 297 ? -4.217 10.195 18.910 1.00 79.81 297 ILE A N 1
ATOM 2376 C CA . ILE A 1 297 ? -4.826 10.763 17.688 1.00 79.81 297 ILE A CA 1
ATOM 2377 C C . ILE A 1 297 ? -6.253 11.289 17.898 1.00 79.81 297 ILE A C 1
ATOM 2379 O O . ILE A 1 297 ? -6.723 12.091 17.095 1.00 79.81 297 ILE A O 1
ATOM 2383 N N . LEU A 1 298 ? -6.960 10.843 18.940 1.00 81.00 298 LEU A N 1
ATOM 2384 C CA . LEU A 1 298 ? -8.326 11.283 19.234 1.00 81.00 298 LEU A CA 1
ATOM 2385 C C . LEU A 1 298 ? -8.335 12.740 19.736 1.00 81.00 298 LEU A C 1
ATOM 2387 O O . LEU A 1 298 ? -7.605 13.032 20.681 1.00 81.00 298 LEU A O 1
ATOM 2391 N N . PRO A 1 299 ? -9.157 13.656 19.183 1.00 74.44 299 PRO A N 1
ATOM 2392 C CA . PRO A 1 299 ? -9.117 15.077 19.557 1.00 74.44 299 PRO A CA 1
ATOM 2393 C C . PRO A 1 299 ? -9.359 15.357 21.048 1.00 74.44 299 PRO A C 1
ATOM 2395 O O . PRO A 1 299 ? -8.682 16.193 21.632 1.00 74.44 299 PRO A O 1
ATOM 2398 N N . ASN A 1 300 ? -10.277 14.613 21.676 1.00 74.12 300 ASN A N 1
ATOM 2399 C CA . ASN A 1 300 ? -10.721 14.848 23.058 1.00 74.12 300 ASN A CA 1
ATOM 2400 C C . ASN A 1 300 ? -9.999 13.964 24.095 1.00 74.12 300 ASN A C 1
ATOM 2402 O O . ASN A 1 300 ? -10.498 13.771 25.201 1.00 74.12 300 ASN A O 1
ATOM 2406 N N . SER A 1 301 ? -8.859 13.369 23.733 1.00 82.50 301 SER A N 1
ATOM 2407 C CA . SER A 1 301 ? -8.053 12.554 24.648 1.00 82.50 301 SER A CA 1
ATOM 2408 C C . SER A 1 301 ? -6.993 13.416 25.352 1.00 82.50 301 SER A C 1
ATOM 2410 O O . SER A 1 301 ? -6.299 14.175 24.674 1.00 82.50 301 SER A O 1
ATOM 2412 N N . PRO A 1 302 ? -6.771 13.259 26.673 1.00 82.06 302 PRO A N 1
ATOM 2413 C CA . PRO A 1 302 ? -5.723 13.972 27.409 1.00 82.06 302 PRO A CA 1
ATOM 2414 C C . PRO A 1 302 ? -4.304 13.566 26.972 1.00 82.06 302 PRO A C 1
ATOM 2416 O O . PRO A 1 302 ? -3.337 14.241 27.309 1.00 82.06 302 PRO A O 1
ATOM 2419 N N . TYR A 1 303 ? -4.170 12.477 26.207 1.00 82.25 303 TYR A N 1
ATOM 2420 C CA . TYR A 1 303 ? -2.907 12.002 25.634 1.00 82.25 303 TYR A CA 1
ATOM 2421 C C . TYR A 1 303 ? -2.683 12.470 24.185 1.00 82.25 303 TYR A C 1
ATOM 2423 O O . TYR A 1 303 ? -1.718 12.046 23.543 1.00 82.25 303 TYR A O 1
ATOM 2431 N N . SER A 1 304 ? -3.590 13.289 23.642 1.00 80.69 304 SER A N 1
ATOM 2432 C CA . SER A 1 304 ? -3.590 13.671 22.232 1.00 80.69 304 SER A CA 1
ATOM 2433 C C . SER A 1 304 ? -2.562 14.746 21.906 1.00 80.69 304 SER A C 1
ATOM 2435 O O . SER A 1 304 ? -2.463 15.762 22.586 1.00 80.69 304 SER A O 1
ATOM 2437 N N . ASN A 1 305 ? -1.851 14.551 20.794 1.00 72.62 305 ASN A N 1
ATOM 2438 C CA . ASN A 1 305 ? -1.027 15.590 20.166 1.00 72.62 305 ASN A CA 1
ATOM 2439 C C . ASN A 1 305 ? -1.647 16.094 18.849 1.00 72.62 305 ASN A C 1
ATOM 2441 O O . ASN A 1 305 ? -0.996 16.818 18.091 1.00 72.62 305 ASN A O 1
ATOM 2445 N N . ALA A 1 306 ? -2.879 15.677 18.534 1.00 73.44 306 ALA A N 1
ATOM 2446 C CA . ALA A 1 306 ? -3.548 16.045 17.294 1.00 73.44 306 ALA A CA 1
ATOM 2447 C C . ALA A 1 306 ? -3.928 17.532 17.299 1.00 73.44 306 ALA A C 1
ATOM 2449 O O . ALA A 1 306 ? -4.650 18.004 18.174 1.00 73.44 306 ALA A O 1
ATOM 2450 N N . LYS A 1 307 ? -3.470 18.270 16.284 1.00 79.75 307 LYS A N 1
ATOM 2451 C CA . LYS A 1 307 ? -3.968 19.617 15.983 1.00 79.75 307 LYS A CA 1
ATOM 2452 C C . LYS A 1 307 ? -5.100 19.520 14.963 1.00 79.75 307 LYS A C 1
ATOM 2454 O O . LYS A 1 307 ? -5.197 18.527 14.244 1.00 79.75 307 LYS A O 1
ATOM 2459 N N . ALA A 1 308 ? -5.912 20.563 14.854 1.00 80.19 308 ALA A N 1
ATOM 2460 C CA . ALA A 1 308 ? -6.906 20.718 13.796 1.00 80.19 308 ALA A CA 1
ATOM 2461 C C . ALA A 1 308 ? -6.771 22.100 13.142 1.00 80.19 308 ALA A C 1
ATOM 2463 O O . ALA A 1 308 ? -6.273 23.042 13.762 1.00 80.19 308 ALA A O 1
ATOM 2464 N N . SER A 1 309 ? -7.196 22.216 11.886 1.00 79.31 309 SER A N 1
ATOM 2465 C CA . SER A 1 309 ? -7.395 23.507 11.230 1.00 79.31 309 SER A CA 1
ATOM 2466 C C . SER A 1 309 ? -8.643 24.208 11.780 1.00 79.31 309 SER A C 1
ATOM 2468 O O . SER A 1 309 ? -9.469 23.601 12.462 1.00 79.31 309 SER A O 1
ATOM 2470 N N . THR A 1 310 ? -8.835 25.476 11.413 1.00 77.62 310 THR A N 1
ATOM 2471 C CA . THR A 1 310 ? -10.054 26.243 11.730 1.00 77.62 310 THR A CA 1
ATOM 2472 C C . THR A 1 310 ? -11.344 25.601 11.205 1.00 77.62 310 THR A C 1
ATOM 2474 O O . THR A 1 310 ? -12.417 25.913 11.706 1.00 77.62 310 THR A O 1
ATOM 2477 N N . ARG A 1 311 ? -11.253 24.686 10.227 1.00 74.62 311 ARG A N 1
ATOM 2478 C CA . ARG A 1 311 ? -12.375 23.904 9.675 1.00 74.62 311 ARG A CA 1
ATOM 2479 C C . ARG A 1 311 ? -12.346 22.426 10.102 1.00 74.62 311 ARG A C 1
ATOM 2481 O O . ARG A 1 311 ? -12.796 21.565 9.355 1.00 74.62 311 ARG A O 1
ATOM 2488 N N . GLY A 1 312 ? -11.749 22.101 11.250 1.00 75.12 312 GLY A N 1
ATOM 2489 C CA . GLY A 1 312 ? -11.779 20.754 11.847 1.00 75.12 312 GLY A CA 1
ATOM 2490 C C . GLY A 1 312 ? -10.830 19.711 11.236 1.00 75.12 312 GLY A C 1
ATOM 2491 O O . GLY A 1 312 ? -10.539 18.709 11.887 1.00 75.12 312 GLY A O 1
ATOM 2492 N N . LEU A 1 313 ? -10.267 19.950 10.044 1.00 80.06 313 LEU A N 1
ATOM 2493 C CA . LEU A 1 313 ? -9.325 19.018 9.413 1.00 80.06 313 LEU A CA 1
ATOM 2494 C C . LEU A 1 313 ? -8.108 18.784 10.319 1.00 80.06 313 LEU A C 1
ATOM 2496 O O . LEU A 1 313 ? -7.343 19.712 10.589 1.00 80.06 313 LEU A O 1
ATOM 2500 N N . MET A 1 314 ? -7.900 17.535 10.738 1.00 81.38 314 MET A N 1
ATOM 2501 C CA . MET A 1 314 ? -6.743 17.141 11.541 1.00 81.38 314 MET A CA 1
ATOM 2502 C C . MET A 1 314 ? -5.430 17.525 10.838 1.00 81.38 314 MET A C 1
ATOM 2504 O O . MET A 1 314 ? -5.256 17.323 9.636 1.00 81.38 314 MET A O 1
ATOM 2508 N N . PHE A 1 315 ? -4.484 18.066 11.598 1.00 82.00 315 PHE A N 1
ATOM 2509 C CA . PHE A 1 315 ? -3.159 18.445 11.132 1.00 82.00 315 PHE A CA 1
ATOM 2510 C C . PHE A 1 315 ? -2.097 17.637 11.874 1.00 82.00 315 PHE A C 1
ATOM 2512 O O . PHE A 1 315 ? -1.972 17.725 13.099 1.00 82.00 315 PHE A O 1
ATOM 2519 N N . LYS A 1 316 ? -1.339 16.839 11.117 1.00 78.94 316 LYS A N 1
ATOM 2520 C CA . LYS A 1 316 ? -0.353 15.893 11.640 1.00 78.94 316 LYS A CA 1
ATOM 2521 C C . LYS A 1 316 ? 1.080 16.243 11.263 1.00 78.94 316 LYS A C 1
ATOM 2523 O O . LYS A 1 316 ? 1.940 16.275 12.136 1.00 78.94 316 LYS A O 1
ATOM 2528 N N . LEU A 1 317 ? 1.328 16.509 9.982 1.00 79.19 317 LEU A N 1
ATOM 2529 C CA . LEU A 1 317 ? 2.628 16.900 9.437 1.00 79.19 317 LEU A CA 1
ATOM 2530 C C . LEU A 1 317 ? 2.423 17.935 8.327 1.00 79.19 317 LEU A C 1
ATOM 2532 O O . LEU A 1 317 ? 1.392 17.937 7.661 1.00 79.19 317 LEU A O 1
ATOM 2536 N N . SER A 1 318 ? 3.403 18.817 8.124 1.00 77.12 318 SER A N 1
ATOM 2537 C CA . SER A 1 318 ? 3.345 19.869 7.097 1.00 77.12 318 SER A CA 1
ATOM 2538 C C . SER A 1 318 ? 3.411 19.320 5.671 1.00 77.12 318 SER A C 1
ATOM 2540 O O . SER A 1 318 ? 2.736 19.835 4.784 1.00 77.12 318 SER A O 1
ATOM 2542 N N . GLN A 1 319 ? 4.192 18.263 5.450 1.00 77.19 319 GLN A N 1
ATOM 2543 C CA . GLN A 1 319 ? 4.240 17.535 4.184 1.00 77.19 319 GLN A CA 1
ATOM 2544 C C . GLN A 1 319 ? 3.171 16.437 4.168 1.00 77.19 319 GLN A C 1
ATOM 2546 O O . GLN A 1 319 ? 2.970 15.746 5.166 1.00 77.19 319 GLN A O 1
ATOM 2551 N N . SER A 1 320 ? 2.483 16.290 3.032 1.00 81.44 320 SER A N 1
ATOM 2552 C CA . SER A 1 320 ? 1.497 15.229 2.773 1.00 81.44 320 SER A CA 1
ATOM 2553 C C . SER A 1 320 ? 0.435 15.036 3.869 1.00 81.44 320 SER A C 1
ATOM 2555 O O . SER A 1 320 ? -0.013 13.915 4.100 1.00 81.44 320 SER A O 1
ATOM 2557 N N . ASN A 1 321 ? -0.012 16.113 4.537 1.00 83.81 321 ASN A N 1
ATOM 2558 C CA . ASN A 1 321 ? -0.947 16.025 5.671 1.00 83.81 321 ASN A CA 1
ATOM 2559 C C . ASN A 1 321 ? -2.161 15.128 5.377 1.00 83.81 321 ASN A C 1
ATOM 2561 O O . ASN A 1 321 ? -2.484 14.234 6.155 1.00 83.81 321 ASN A O 1
ATOM 2565 N N . LEU A 1 322 ? -2.793 15.324 4.215 1.00 85.12 322 LEU A N 1
ATOM 2566 C CA . LEU A 1 322 ? -3.968 14.562 3.790 1.00 85.12 322 LEU A CA 1
ATOM 2567 C C . LEU A 1 322 ? -3.719 13.046 3.741 1.00 85.12 322 LEU A C 1
ATOM 2569 O O . LEU A 1 322 ? -4.608 12.290 4.116 1.00 85.12 322 LEU A O 1
ATOM 2573 N N . GLN A 1 323 ? -2.515 12.601 3.365 1.00 84.81 323 GLN A N 1
ATOM 2574 C CA . GLN A 1 323 ? -2.130 11.186 3.353 1.00 84.81 323 GLN A CA 1
ATOM 2575 C C . GLN A 1 323 ? -2.108 10.598 4.775 1.00 84.81 323 GLN A C 1
ATOM 2577 O O . GLN A 1 323 ? -2.632 9.514 5.017 1.00 84.81 323 GLN A O 1
ATOM 2582 N N . HIS A 1 324 ? -1.561 11.329 5.749 1.00 82.50 324 HIS A N 1
ATOM 2583 C CA . HIS A 1 324 ? -1.565 10.889 7.147 1.00 82.50 324 HIS A CA 1
ATOM 2584 C C . HIS A 1 324 ? -2.973 10.875 7.750 1.00 82.50 324 HIS A C 1
ATOM 2586 O O . HIS A 1 324 ? -3.313 9.971 8.513 1.00 82.50 324 HIS A O 1
ATOM 2592 N N . VAL A 1 325 ? -3.807 11.855 7.399 1.00 83.62 325 VAL A N 1
ATOM 2593 C CA . VAL A 1 325 ? -5.165 11.980 7.939 1.00 83.62 325 VAL A CA 1
ATOM 2594 C C . VAL A 1 325 ? -6.108 10.914 7.359 1.00 83.62 325 VAL A C 1
ATOM 2596 O O . VAL A 1 325 ? -6.918 10.357 8.107 1.00 83.62 325 VAL A O 1
ATOM 2599 N N . THR A 1 326 ? -5.985 10.552 6.073 1.00 84.94 326 THR A N 1
ATOM 2600 C CA . THR A 1 326 ? -6.741 9.422 5.495 1.00 84.94 326 THR A CA 1
ATOM 2601 C C . THR A 1 326 ? -6.331 8.090 6.117 1.00 84.94 326 THR A C 1
ATOM 2603 O O . THR A 1 326 ? -7.206 7.296 6.466 1.00 84.94 326 THR A O 1
ATOM 2606 N N . PHE A 1 327 ? -5.034 7.862 6.359 1.00 84.69 327 PHE A N 1
ATOM 2607 C CA . PHE A 1 327 ? -4.573 6.675 7.085 1.00 84.69 327 PHE A CA 1
ATOM 2608 C C . PHE A 1 327 ? -5.109 6.625 8.521 1.00 84.69 327 PHE A C 1
ATOM 2610 O O . PHE A 1 327 ? -5.642 5.597 8.933 1.00 84.69 327 PHE A O 1
ATOM 2617 N N . ILE A 1 328 ? -5.053 7.732 9.268 1.00 82.44 328 ILE A N 1
ATOM 2618 C CA . ILE A 1 328 ? -5.637 7.824 10.616 1.00 82.44 328 ILE A CA 1
ATOM 2619 C C . ILE A 1 328 ? -7.137 7.492 10.594 1.00 82.44 328 ILE A C 1
ATOM 2621 O O . ILE A 1 328 ? -7.603 6.699 11.408 1.00 82.44 328 ILE A O 1
ATOM 2625 N N . THR A 1 329 ? -7.884 8.011 9.621 1.00 84.50 329 THR A N 1
ATOM 2626 C CA . THR A 1 329 ? -9.323 7.738 9.449 1.00 84.50 329 THR A CA 1
ATOM 2627 C C . THR A 1 329 ? -9.616 6.275 9.130 1.00 84.50 329 THR A C 1
ATOM 2629 O O . THR A 1 329 ? -10.524 5.685 9.721 1.00 84.50 329 THR A O 1
ATOM 2632 N N . PHE A 1 330 ? -8.815 5.644 8.269 1.00 85.31 330 PHE A N 1
ATOM 2633 C CA . PHE A 1 330 ? -8.900 4.205 8.019 1.00 85.31 330 PHE A CA 1
ATOM 2634 C C . PHE A 1 330 ? -8.634 3.387 9.296 1.00 85.31 330 PHE A C 1
ATOM 2636 O O . PHE A 1 330 ? -9.358 2.436 9.598 1.00 85.31 330 PHE A O 1
ATOM 2643 N N . LEU A 1 331 ? -7.629 3.771 10.088 1.00 83.81 331 LEU A N 1
ATOM 2644 C CA . LEU A 1 331 ? -7.280 3.086 11.333 1.00 83.81 331 LEU A CA 1
ATOM 2645 C C . LEU A 1 331 ? -8.341 3.272 12.435 1.00 83.81 331 LEU A C 1
ATOM 2647 O O . LEU A 1 331 ? -8.621 2.306 13.152 1.00 83.81 331 LEU A O 1
ATOM 2651 N N . LEU A 1 332 ? -8.940 4.463 12.557 1.00 83.69 332 LEU A N 1
ATOM 2652 C CA . LEU A 1 332 ? -10.030 4.776 13.494 1.00 83.69 332 LEU A CA 1
ATOM 2653 C C . LEU A 1 332 ? -11.306 3.989 13.163 1.00 83.69 332 LEU A C 1
ATOM 2655 O O . LEU A 1 332 ? -11.847 3.301 14.028 1.00 83.69 332 LEU A O 1
ATOM 2659 N N . THR A 1 333 ? -11.756 4.034 11.905 1.00 85.31 333 THR A N 1
ATOM 2660 C CA . THR A 1 333 ? -12.961 3.312 11.450 1.00 85.31 333 THR A CA 1
ATOM 2661 C C . THR A 1 333 ? -12.802 1.795 11.565 1.00 85.31 333 THR A C 1
ATOM 2663 O O . THR A 1 333 ? -13.713 1.108 12.029 1.00 85.31 333 THR A O 1
ATOM 2666 N N . THR A 1 334 ? -11.619 1.265 11.236 1.00 82.94 334 THR A N 1
ATOM 2667 C CA . THR A 1 334 ? -11.327 -0.174 11.348 1.00 82.94 334 THR A CA 1
ATOM 2668 C C . THR A 1 334 ? -11.282 -0.633 12.804 1.00 82.94 334 THR A C 1
ATOM 2670 O O . THR A 1 334 ? -11.801 -1.703 13.125 1.00 82.94 334 THR A O 1
ATOM 2673 N N . TYR A 1 335 ? -10.722 0.179 13.708 1.00 79.38 335 TYR A N 1
ATOM 2674 C CA . TYR A 1 335 ? -10.715 -0.150 15.133 1.00 79.38 335 TYR A CA 1
ATOM 2675 C C . TYR A 1 335 ? -12.113 -0.055 15.754 1.00 79.38 335 TYR A C 1
ATOM 2677 O O . TYR A 1 335 ? -12.527 -1.002 16.414 1.00 79.38 335 TYR A O 1
ATOM 2685 N N . SER A 1 336 ? -12.887 0.993 15.449 1.00 83.69 336 SER A N 1
ATOM 2686 C CA . SER A 1 336 ? -14.300 1.108 15.853 1.00 83.69 336 SER A CA 1
ATOM 2687 C C . SER A 1 336 ? -15.114 -0.134 15.470 1.00 83.69 336 SER A C 1
ATOM 2689 O O . SER A 1 336 ? -15.790 -0.741 16.301 1.00 83.69 336 SER A O 1
ATOM 2691 N N . LYS A 1 337 ? -14.984 -0.581 14.215 1.00 81.88 337 LYS A N 1
ATOM 2692 C CA . LYS A 1 337 ? -15.631 -1.798 13.716 1.00 81.88 337 LYS A CA 1
ATOM 2693 C C . LYS A 1 337 ? -15.214 -3.043 14.514 1.00 81.88 337 LYS A C 1
ATOM 2695 O O . LYS A 1 337 ? -16.055 -3.901 14.779 1.00 81.88 337 LYS A O 1
ATOM 2700 N N . ASN A 1 338 ? -13.940 -3.155 14.900 1.00 77.25 338 ASN A N 1
ATOM 2701 C CA . ASN A 1 338 ? -13.444 -4.253 15.733 1.00 77.25 338 ASN A CA 1
ATOM 2702 C C . ASN A 1 338 ? -14.022 -4.193 17.159 1.00 77.25 338 ASN A C 1
ATOM 2704 O O . ASN A 1 338 ? -14.538 -5.204 17.637 1.00 77.25 338 ASN A O 1
ATOM 2708 N N . MET A 1 339 ? -14.017 -3.014 17.790 1.00 77.62 339 MET A N 1
ATOM 2709 C CA . MET A 1 339 ? -14.619 -2.770 19.106 1.00 77.62 339 MET A CA 1
ATOM 2710 C C . MET A 1 339 ? -16.097 -3.179 19.129 1.00 77.62 339 MET A C 1
ATOM 2712 O O . MET A 1 339 ? -16.500 -4.005 19.944 1.00 77.62 339 MET A O 1
ATOM 2716 N N . ALA A 1 340 ? -16.889 -2.697 18.165 1.00 82.56 340 ALA A N 1
ATOM 2717 C CA . ALA A 1 340 ? -18.305 -3.042 18.039 1.00 82.56 340 ALA A CA 1
ATOM 2718 C C . ALA A 1 340 ? -18.525 -4.555 17.836 1.00 82.56 340 ALA A C 1
ATOM 2720 O O . ALA A 1 340 ? -19.390 -5.153 18.473 1.00 82.56 340 ALA A O 1
ATOM 2721 N N . ALA A 1 341 ? -17.704 -5.204 17.001 1.00 77.44 341 ALA A N 1
ATOM 2722 C CA . ALA A 1 341 ? -17.778 -6.647 16.757 1.00 77.44 341 ALA A CA 1
ATOM 2723 C C . ALA A 1 341 ? -17.306 -7.517 17.941 1.00 77.44 341 ALA A C 1
ATOM 2725 O O . ALA A 1 341 ? -17.573 -8.720 17.957 1.00 77.44 341 ALA A O 1
ATOM 2726 N N . THR A 1 342 ? -16.591 -6.941 18.911 1.00 74.94 342 THR A N 1
ATOM 2727 C CA . THR A 1 342 ? -16.081 -7.633 20.108 1.00 74.94 342 THR A CA 1
ATOM 2728 C C . THR A 1 342 ? -16.769 -7.202 21.404 1.00 74.94 342 THR A C 1
ATOM 2730 O O . THR A 1 342 ? -16.517 -7.818 22.435 1.00 74.94 342 THR A O 1
ATOM 2733 N N . ARG A 1 343 ? -17.664 -6.200 21.352 1.00 80.25 343 ARG A N 1
ATOM 2734 C CA . ARG A 1 343 ? -18.253 -5.518 22.522 1.00 80.25 343 ARG A CA 1
ATOM 2735 C C . ARG A 1 343 ? -17.178 -4.977 23.479 1.00 80.25 343 ARG A C 1
ATOM 2737 O O . ARG A 1 343 ? -17.324 -5.052 24.694 1.00 80.25 343 ARG A O 1
ATOM 2744 N N . HIS A 1 344 ? -16.079 -4.479 22.911 1.00 77.50 344 HIS A N 1
ATOM 2745 C CA . HIS A 1 344 ? -14.945 -3.910 23.641 1.00 77.50 344 HIS A CA 1
ATOM 2746 C C . HIS A 1 344 ? -15.047 -2.382 23.709 1.00 77.50 344 HIS A C 1
ATOM 2748 O O . HIS A 1 344 ? -15.395 -1.741 22.718 1.00 77.50 344 HIS A O 1
ATOM 2754 N N . THR A 1 345 ? -14.685 -1.812 24.855 1.00 82.19 345 THR A N 1
ATOM 2755 C CA . THR A 1 345 ? -14.601 -0.370 25.118 1.00 82.19 345 THR A CA 1
ATOM 2756 C C . THR A 1 345 ? -13.187 -0.026 25.576 1.00 82.19 345 THR A C 1
ATOM 2758 O O . THR A 1 345 ? -12.588 -0.732 26.386 1.00 82.19 345 THR A O 1
ATOM 2761 N N . SER A 1 346 ? -12.617 1.044 25.034 1.00 79.94 346 SER A N 1
ATOM 2762 C CA . SER A 1 346 ? -11.237 1.462 25.310 1.00 79.94 346 SER A CA 1
ATOM 2763 C C . SER A 1 346 ? -11.206 2.606 26.320 1.00 79.94 346 SER A C 1
ATOM 2765 O O . SER A 1 346 ? -12.193 3.324 26.479 1.00 79.94 346 SER A O 1
ATOM 2767 N N . ASN A 1 347 ? -10.070 2.819 26.985 1.00 83.06 347 ASN A N 1
ATOM 2768 C CA . ASN A 1 347 ? -9.914 3.912 27.945 1.00 83.06 347 ASN A CA 1
ATOM 2769 C C . ASN A 1 347 ? -8.784 4.862 27.527 1.00 83.06 347 ASN A C 1
ATOM 2771 O O . ASN A 1 347 ? -7.618 4.479 27.506 1.00 83.06 347 ASN A O 1
ATOM 2775 N N . CYS A 1 348 ? -9.138 6.115 27.239 1.00 81.00 348 CYS A N 1
ATOM 2776 C CA . CYS A 1 348 ? -8.192 7.204 26.990 1.00 81.00 348 CYS A CA 1
ATOM 2777 C C . CYS A 1 348 ? -8.375 8.310 28.038 1.00 81.00 348 CYS A C 1
ATOM 2779 O O . CYS A 1 348 ? -8.687 9.447 27.700 1.00 81.00 348 CYS A O 1
ATOM 2781 N N . GLY A 1 349 ? -8.299 7.958 29.322 1.00 77.94 349 GLY A N 1
ATOM 2782 C CA . GLY A 1 349 ? -8.649 8.836 30.448 1.00 77.94 349 GLY A CA 1
ATOM 2783 C C . GLY A 1 349 ? -10.158 8.924 30.714 1.00 77.94 349 GLY A C 1
ATOM 2784 O O . GLY A 1 349 ? -10.560 9.231 31.829 1.00 77.94 349 GLY A O 1
ATOM 2785 N N . ASN A 1 350 ? -10.980 8.587 29.719 1.00 81.00 350 ASN A N 1
ATOM 2786 C CA . ASN A 1 350 ? -12.412 8.320 29.823 1.00 81.00 350 ASN A CA 1
ATOM 2787 C C . ASN A 1 350 ? -12.743 7.035 29.048 1.00 81.00 350 ASN A C 1
ATOM 2789 O O . ASN A 1 350 ? -12.023 6.675 28.109 1.00 81.00 350 ASN A O 1
ATOM 2793 N N . LEU A 1 351 ? -13.848 6.374 29.408 1.00 81.25 351 LEU A N 1
ATOM 2794 C CA . LEU A 1 351 ? -14.366 5.222 28.668 1.00 81.25 351 LEU A CA 1
ATOM 2795 C C . LEU A 1 351 ? -14.892 5.671 27.299 1.00 81.25 351 LEU A C 1
ATOM 2797 O O . LEU A 1 351 ? -15.725 6.574 27.218 1.00 81.25 351 LEU A O 1
ATOM 2801 N N . LEU A 1 352 ? -14.405 5.049 26.226 1.00 83.44 352 LEU A N 1
ATOM 2802 C CA . LEU A 1 352 ? -14.757 5.393 24.854 1.00 83.44 352 LEU A CA 1
ATOM 2803 C C . LEU A 1 352 ? -15.511 4.252 24.169 1.00 83.44 352 LEU A C 1
ATOM 2805 O O . LEU A 1 352 ? -15.017 3.130 24.042 1.00 83.44 352 LEU A O 1
ATOM 2809 N N . GLU A 1 353 ? -16.688 4.594 23.655 1.00 85.19 353 GLU A N 1
ATOM 2810 C CA . GLU A 1 353 ? -17.510 3.731 22.812 1.00 85.19 353 GLU A CA 1
ATOM 2811 C C . GLU A 1 353 ? -17.043 3.745 21.341 1.00 85.19 353 GLU A C 1
ATOM 2813 O O . GLU A 1 353 ? -16.446 4.731 20.886 1.00 85.19 353 GLU A O 1
ATOM 2818 N N . PRO A 1 354 ? -17.375 2.712 20.537 1.00 80.75 354 PRO A N 1
ATOM 2819 C CA . PRO A 1 354 ? -17.037 2.652 19.112 1.00 80.75 354 PRO A CA 1
ATOM 2820 C C . PRO A 1 354 ? -17.465 3.891 18.309 1.00 80.75 354 PRO A C 1
ATOM 2822 O O . PRO A 1 354 ? -16.794 4.265 17.344 1.00 80.75 354 PRO A O 1
ATOM 2825 N N . ILE A 1 355 ? -18.561 4.551 18.697 1.00 83.94 355 ILE A N 1
ATOM 2826 C CA . ILE A 1 355 ? -19.076 5.741 18.007 1.00 83.94 355 ILE A CA 1
ATOM 2827 C C . ILE A 1 355 ? -18.117 6.940 18.103 1.00 83.94 355 ILE A C 1
ATOM 2829 O O . ILE A 1 355 ? -17.974 7.681 17.134 1.00 83.94 355 ILE A O 1
ATOM 2833 N N . THR A 1 356 ? -17.370 7.086 19.204 1.00 82.56 356 THR A N 1
ATOM 2834 C CA . THR A 1 356 ? -16.388 8.172 19.387 1.00 82.56 356 THR A CA 1
ATOM 2835 C C . THR A 1 356 ? -15.306 8.139 18.307 1.00 82.56 356 THR A C 1
ATOM 2837 O O . THR A 1 356 ? -14.903 9.173 17.775 1.00 82.56 356 THR A O 1
ATOM 2840 N N . TYR A 1 357 ? -14.882 6.933 17.929 1.00 80.38 357 TYR A N 1
ATOM 2841 C CA . TYR A 1 357 ? -13.899 6.690 16.876 1.00 80.38 357 TYR A CA 1
ATOM 2842 C C . TYR A 1 357 ? -14.431 7.023 15.480 1.00 80.38 357 TYR A C 1
ATOM 2844 O O . TYR A 1 357 ? -13.688 7.547 14.652 1.00 80.38 357 TYR A O 1
ATOM 2852 N N . ILE A 1 358 ? -15.714 6.746 15.222 1.00 80.44 358 ILE A N 1
ATOM 2853 C CA . ILE A 1 358 ? -16.386 7.117 13.969 1.00 80.44 358 ILE A CA 1
ATOM 2854 C C . ILE A 1 358 ? -16.509 8.640 13.884 1.00 80.44 358 ILE A C 1
ATOM 2856 O O . ILE A 1 358 ? -16.119 9.219 12.876 1.00 80.44 358 ILE A O 1
ATOM 2860 N N . ASN A 1 359 ? -16.946 9.303 14.955 1.00 80.12 359 ASN A N 1
ATOM 2861 C CA . ASN A 1 359 ? -17.082 10.759 14.986 1.00 80.12 359 ASN A CA 1
ATOM 2862 C C . ASN A 1 359 ? -15.730 11.460 14.758 1.00 80.12 359 ASN A C 1
ATOM 2864 O O . ASN A 1 359 ? -15.644 12.374 13.941 1.00 80.12 359 ASN A O 1
ATOM 2868 N N . ALA A 1 360 ? -14.649 10.979 15.385 1.00 77.25 360 ALA A N 1
ATOM 2869 C CA . ALA A 1 360 ? -13.295 11.484 15.139 1.00 77.25 360 ALA A CA 1
ATOM 2870 C C . ALA A 1 360 ? -12.813 11.260 13.688 1.00 77.25 360 ALA A C 1
ATOM 2872 O O . ALA A 1 360 ? -12.076 12.083 13.148 1.00 77.25 360 ALA A O 1
ATOM 2873 N N . ALA A 1 361 ? -13.238 10.169 13.044 1.00 73.75 361 ALA A N 1
ATOM 2874 C CA . ALA A 1 361 ? -12.927 9.869 11.646 1.00 73.75 361 ALA A CA 1
ATOM 2875 C C . ALA A 1 361 ? -13.762 10.694 10.641 1.00 73.75 361 ALA A C 1
ATOM 2877 O O . ALA A 1 361 ? -13.293 10.980 9.540 1.00 73.75 361 ALA A O 1
ATOM 2878 N N . LEU A 1 362 ? -14.983 11.095 11.011 1.00 68.75 362 LEU A N 1
ATOM 2879 C CA . LEU A 1 362 ? -15.871 11.922 10.186 1.00 68.75 362 LEU A CA 1
ATOM 2880 C C . LEU A 1 362 ? -15.497 13.410 10.244 1.00 68.75 362 LEU A C 1
ATOM 2882 O O . LEU A 1 362 ? -15.362 14.042 9.196 1.00 68.75 362 LEU A O 1
ATOM 2886 N N . LEU A 1 363 ? -15.264 13.941 11.451 1.00 60.22 363 LEU A N 1
ATOM 2887 C CA . LEU A 1 363 ? -14.937 15.355 11.700 1.00 60.22 363 LEU A CA 1
ATOM 2888 C C . LEU A 1 363 ? -13.547 15.777 11.184 1.00 60.22 363 LEU A C 1
ATOM 2890 O O . LEU A 1 363 ? -13.264 16.968 11.102 1.00 60.22 363 LEU A O 1
ATOM 2894 N N . GLY A 1 364 ? -12.679 14.814 10.850 1.00 60.03 364 GLY A N 1
ATOM 2895 C CA . GLY A 1 364 ? -11.353 15.055 10.280 1.00 60.03 364 GLY A CA 1
ATOM 2896 C C . GLY A 1 364 ? -11.379 15.233 8.751 1.00 60.03 364 GLY A C 1
ATOM 2897 O O . GLY A 1 364 ? -11.608 16.340 8.268 1.00 60.03 364 GLY A O 1
ATOM 2898 N N . PRO A 1 365 ? -11.068 14.190 7.953 1.00 59.53 365 PRO A N 1
ATOM 2899 C CA . PRO A 1 365 ? -10.944 14.325 6.503 1.00 59.53 365 PRO A CA 1
ATOM 2900 C C . PRO A 1 365 ? -12.229 14.080 5.718 1.00 59.53 365 PRO A C 1
ATOM 2902 O O . PRO A 1 365 ? -12.367 14.656 4.647 1.00 59.53 365 PRO A O 1
ATOM 2905 N N . LEU A 1 366 ? -13.134 13.196 6.156 1.00 62.72 366 LEU A N 1
ATOM 2906 C CA . LEU A 1 366 ? -14.224 12.741 5.281 1.00 62.72 366 LEU A CA 1
ATOM 2907 C C . LEU A 1 366 ? -15.212 13.872 4.984 1.00 62.72 366 LEU A C 1
ATOM 2909 O O . LEU A 1 366 ? -15.536 14.074 3.818 1.00 62.72 366 LEU A O 1
ATOM 2913 N N . ALA A 1 367 ? -15.567 14.684 5.985 1.00 59.84 367 ALA A N 1
ATOM 2914 C CA . ALA A 1 367 ? -16.315 15.926 5.771 1.00 59.84 367 ALA A CA 1
ATOM 2915 C C . ALA A 1 367 ? -15.578 16.911 4.835 1.00 59.84 367 ALA A C 1
ATOM 2917 O O . ALA A 1 367 ? -16.201 17.576 4.009 1.00 59.84 367 ALA A O 1
ATOM 2918 N N . HIS A 1 368 ? -14.242 16.966 4.910 1.00 64.62 368 HIS A N 1
ATOM 2919 C CA . HIS A 1 368 ? -13.420 17.839 4.068 1.00 64.62 368 HIS A CA 1
ATOM 2920 C C . HIS A 1 368 ? -13.343 17.364 2.605 1.00 64.62 368 HIS A C 1
ATOM 2922 O O . HIS A 1 368 ? -13.405 18.186 1.696 1.00 64.62 368 HIS A O 1
ATOM 2928 N N . PHE A 1 369 ? -13.255 16.052 2.361 1.00 64.88 369 PHE A N 1
ATOM 2929 C CA . PHE A 1 369 ? -13.234 15.467 1.013 1.00 64.88 369 PHE A CA 1
ATOM 2930 C C . PHE A 1 369 ? -14.615 15.389 0.354 1.00 64.88 369 PHE A C 1
ATOM 2932 O O . PHE A 1 369 ? -14.709 15.524 -0.864 1.00 64.88 369 PHE A O 1
ATOM 2939 N N . ALA A 1 370 ? -15.678 15.203 1.141 1.00 59.31 370 ALA A N 1
ATOM 2940 C CA . ALA A 1 370 ? -17.059 15.246 0.661 1.00 59.31 370 ALA A CA 1
ATOM 2941 C C . ALA A 1 370 ? -17.542 16.676 0.344 1.00 59.31 370 ALA A C 1
ATOM 2943 O O . ALA A 1 370 ? -18.615 16.849 -0.227 1.00 59.31 370 ALA A O 1
ATOM 2944 N N . GLY A 1 371 ? -16.762 17.706 0.702 1.00 56.31 371 GLY A N 1
ATOM 2945 C CA . GLY A 1 371 ? -17.132 19.106 0.493 1.00 56.31 371 GLY A CA 1
ATOM 2946 C C . GLY A 1 371 ? -18.261 19.588 1.408 1.00 56.31 371 GLY A C 1
ATOM 2947 O O . GLY A 1 371 ? -18.873 20.609 1.113 1.00 56.31 371 GLY A O 1
ATOM 2948 N N . SER A 1 372 ? -18.530 18.890 2.517 1.00 51.66 372 SER A N 1
ATOM 2949 C CA . SER A 1 372 ? -19.669 19.111 3.424 1.00 51.66 372 SER A CA 1
ATOM 2950 C C . SER A 1 372 ? -19.546 20.364 4.312 1.00 51.66 372 SER A C 1
ATOM 2952 O O . SER A 1 372 ? -20.010 20.369 5.448 1.00 51.66 372 SER A O 1
ATOM 2954 N N . PHE A 1 373 ? -18.930 21.435 3.806 1.00 46.25 373 PHE A N 1
ATOM 2955 C CA . PHE A 1 373 ? -18.954 22.771 4.406 1.00 46.25 373 PHE A CA 1
ATOM 2956 C C . PHE A 1 373 ? -19.977 23.645 3.674 1.00 46.25 373 PHE A C 1
ATOM 2958 O O . PHE A 1 373 ? -19.603 24.594 2.984 1.00 46.25 373 PHE A O 1
ATOM 2965 N N . ASN A 1 374 ? -21.258 23.305 3.815 1.00 35.00 374 ASN A N 1
ATOM 2966 C CA . ASN A 1 374 ? -22.347 24.213 3.469 1.00 35.00 374 ASN A CA 1
ATOM 2967 C C . ASN A 1 374 ? -22.859 24.884 4.748 1.00 35.00 374 ASN A C 1
ATOM 2969 O O . ASN A 1 374 ? -23.281 24.186 5.669 1.00 35.00 374 ASN A O 1
ATOM 2973 N N . ASN A 1 375 ? -22.847 26.222 4.715 1.00 35.38 375 ASN A N 1
ATOM 2974 C CA . ASN A 1 375 ? -23.199 27.191 5.765 1.00 35.38 375 ASN A CA 1
ATOM 2975 C C . ASN A 1 375 ? -22.209 27.275 6.940 1.00 35.38 375 ASN A C 1
ATOM 2977 O O . ASN A 1 375 ? -22.433 26.620 7.979 1.00 35.38 375 ASN A O 1
#

Secondary structure (DSSP, 8-state):
--HHHHHHHHHHHHHHHHHHHHHHHHB-BSPPTT-S-TTPPPB-SSTTGGGTS----SB--SSSS-EEHHHHHHHHHHHHHHHHHHTTTSTTHHHHHHHHHHHHHHHHHHHHHSSTT-EEEEES-HHHHHH-SS--SS--EEEEBTTB--HHHHHHHHHHHHHHHHHH-TTTHHHHHHHHHHHHHHHHT----HHHHHHHHHHHHH---SS-SSHHHHHHHHHHHHHH--HHHHHHHHHH---------SSS-S----SSS-------STHHHHHHHHHHH---TTHHHHHHHHHHH-TT-TT---EE-TTS-EE--SSSHHHHHHHHHHHHHHHHHHHHHHT--EESSSEE-HHHHHHHHIIIIIHHHTT----

Organism: Coffea canephora (NCBI:txid49390)

Sequence (375 aa):
MDTEGSNDVKHHERYERICINFFEGQRSRRLPSSQQIAWRSNSGLSDGSFARVDLTEGYYDARDNVKFNLLMAFTTAMLSWSTLEYGKKMGLELQSAKAAIRWATDYLLKCALATLGKLYIGVGDLNANHSCWDRLEDRSVYFVSPSNLGSDLLGETTAALVAASFKTWKRWGYVISTSLLFLLLSTIQYRGSYSDSLGSAICQFSCSHSAYKVHELLWGAGWLFKATNNVYYYNFIKSLGANAATDIFSWDKKYVKKNNYALKPHDRILSTAEKLAEQRHGIKPYKQQAEDFMCRILPNSPYSNAKASTRGLMFKLSQSNLQHVTFITFLLTTYSKNMAATRHTSNCGNLLEPITYINAALLGPLAHFAGSFNN